Protein AF-A0ABD3L5K8-F1 (afdb_monomer)

Structure (mmCIF, N/CA/C/O backbone):
data_AF-A0ABD3L5K8-F1
#
_entry.id   AF-A0ABD3L5K8-F1
#
loop_
_atom_site.group_PDB
_atom_site.id
_atom_site.type_symbol
_atom_site.label_atom_id
_atom_site.label_alt_id
_atom_site.label_comp_id
_atom_site.label_asym_id
_atom_site.label_entity_id
_atom_site.label_seq_id
_atom_site.pdbx_PDB_ins_code
_atom_site.Cartn_x
_atom_site.Cartn_y
_atom_site.Cartn_z
_atom_site.occupancy
_atom_site.B_iso_or_equiv
_atom_site.auth_seq_id
_atom_site.auth_comp_id
_atom_site.auth_asym_id
_atom_site.auth_atom_id
_atom_site.pdbx_PDB_model_num
ATOM 1 N N . MET A 1 1 ? 76.316 -3.177 -110.713 1.00 41.12 1 MET A N 1
ATOM 2 C CA . MET A 1 1 ? 76.997 -3.324 -109.403 1.00 41.12 1 MET A CA 1
ATOM 3 C C . MET A 1 1 ? 77.244 -1.906 -108.912 1.00 41.12 1 MET A C 1
ATOM 5 O O . MET A 1 1 ? 77.900 -1.183 -109.633 1.00 41.12 1 MET A O 1
ATOM 9 N N . VAL A 1 2 ? 76.625 -1.370 -107.861 1.00 38.44 2 VAL A N 1
ATOM 10 C CA . VAL A 1 2 ? 76.593 -1.811 -106.458 1.00 38.44 2 VAL A CA 1
ATOM 11 C C . VAL A 1 2 ? 75.248 -1.420 -105.806 1.00 38.44 2 VAL A C 1
ATOM 13 O O . VAL A 1 2 ? 74.501 -0.596 -106.317 1.00 38.44 2 VAL A O 1
ATOM 16 N N . ARG A 1 3 ? 74.947 -2.131 -104.721 1.00 31.73 3 ARG A N 1
ATOM 17 C CA . ARG A 1 3 ? 73.725 -2.267 -103.916 1.00 31.73 3 ARG A CA 1
ATOM 18 C C . ARG A 1 3 ? 73.348 -1.058 -103.033 1.00 31.73 3 ARG A C 1
ATOM 20 O O . ARG A 1 3 ? 74.224 -0.397 -102.497 1.00 31.73 3 ARG A O 1
ATOM 27 N N . ALA A 1 4 ? 72.045 -1.051 -102.719 1.00 35.50 4 ALA A N 1
ATOM 28 C CA . ALA A 1 4 ? 71.395 -0.832 -101.413 1.00 35.50 4 ALA A CA 1
ATOM 29 C C . ALA A 1 4 ? 71.137 0.592 -100.891 1.00 35.50 4 ALA A C 1
ATOM 31 O O . ALA A 1 4 ? 72.016 1.440 -100.826 1.00 35.50 4 ALA A O 1
ATOM 32 N N . GLY A 1 5 ? 69.904 0.767 -100.400 1.00 35.09 5 GLY A N 1
ATOM 33 C CA . GLY A 1 5 ? 69.475 1.888 -99.570 1.00 35.09 5 GLY A CA 1
ATOM 34 C C . GLY A 1 5 ? 67.961 1.899 -99.346 1.00 35.09 5 GLY A C 1
ATOM 35 O O . GLY A 1 5 ? 67.280 2.793 -99.831 1.00 35.09 5 GLY A O 1
ATOM 36 N N . SER A 1 6 ? 67.425 0.884 -98.661 1.00 40.62 6 SER A N 1
ATOM 37 C CA . SER A 1 6 ? 66.049 0.885 -98.142 1.00 40.62 6 SER A CA 1
ATOM 38 C C . SER A 1 6 ? 65.878 1.946 -97.054 1.00 40.62 6 SER A C 1
ATOM 40 O O . SER A 1 6 ? 66.702 1.986 -96.145 1.00 40.62 6 SER A O 1
ATOM 42 N N . ALA A 1 7 ? 64.773 2.699 -97.078 1.00 38.88 7 ALA A N 1
ATOM 43 C CA . ALA A 1 7 ? 64.118 3.235 -95.878 1.00 38.88 7 ALA A CA 1
ATOM 44 C C . ALA A 1 7 ? 62.720 3.799 -96.219 1.00 38.88 7 ALA A C 1
ATOM 46 O O . ALA A 1 7 ? 62.589 4.924 -96.690 1.00 38.88 7 ALA A O 1
ATOM 47 N N . HIS A 1 8 ? 61.668 3.023 -95.946 1.00 42.12 8 HIS A N 1
ATOM 48 C CA . HIS A 1 8 ? 60.402 3.575 -95.442 1.00 42.12 8 HIS A CA 1
ATOM 49 C C . HIS A 1 8 ? 60.559 3.731 -93.920 1.00 42.12 8 HIS A C 1
ATOM 51 O O . HIS A 1 8 ? 61.237 2.898 -93.312 1.00 42.12 8 HIS A O 1
ATOM 57 N N . PRO A 1 9 ? 59.994 4.775 -93.292 1.00 44.62 9 PRO A N 1
ATOM 58 C CA . PRO A 1 9 ? 58.616 4.693 -92.779 1.00 44.62 9 PRO A CA 1
ATOM 59 C C . PRO A 1 9 ? 57.925 6.082 -92.887 1.00 44.62 9 PRO A C 1
ATOM 61 O O . PRO A 1 9 ? 58.504 7.017 -93.415 1.00 44.62 9 PRO A O 1
ATOM 64 N N . SER A 1 10 ? 56.693 6.377 -92.496 1.00 38.19 10 SER A N 1
ATOM 65 C CA . SER A 1 10 ? 55.779 5.796 -91.529 1.00 38.19 10 SER A CA 1
ATOM 66 C C . SER A 1 10 ? 54.393 6.344 -91.884 1.00 38.19 10 SER A C 1
ATOM 68 O O . SER A 1 10 ? 54.182 7.558 -91.868 1.00 38.19 10 SER A O 1
ATOM 70 N N . ARG A 1 11 ? 53.446 5.475 -92.244 1.00 36.03 11 ARG A N 1
ATOM 71 C CA . ARG A 1 11 ? 52.028 5.840 -92.276 1.00 36.03 11 ARG A CA 1
ATOM 72 C C . ARG A 1 11 ? 51.557 5.731 -90.834 1.00 36.03 11 ARG A C 1
ATOM 74 O O . ARG A 1 11 ? 51.323 4.628 -90.358 1.00 36.03 11 ARG A O 1
ATOM 81 N N . ALA A 1 12 ? 51.501 6.865 -90.140 1.00 37.31 12 ALA A N 1
ATOM 82 C CA . ALA A 1 12 ? 50.944 6.935 -88.800 1.00 37.31 12 ALA A CA 1
ATOM 83 C C . ALA A 1 12 ? 49.493 6.439 -88.847 1.00 37.31 12 ALA A C 1
ATOM 85 O O . ALA A 1 12 ? 48.615 7.056 -89.454 1.00 37.31 12 ALA A O 1
ATOM 86 N N . GLU A 1 13 ? 49.276 5.272 -88.256 1.00 36.91 13 GLU A N 1
ATOM 87 C CA . GLU A 1 13 ? 47.966 4.732 -87.952 1.00 36.91 13 GLU A CA 1
ATOM 88 C C . GLU A 1 13 ? 47.269 5.700 -86.992 1.00 36.91 13 GLU A C 1
ATOM 90 O O . GLU A 1 13 ? 47.761 5.988 -85.900 1.00 36.91 13 GLU A O 1
ATOM 95 N N . ALA A 1 14 ? 46.121 6.231 -87.407 1.00 38.09 14 ALA A N 1
ATOM 96 C CA . ALA A 1 14 ? 45.221 6.948 -86.520 1.00 38.09 14 ALA A CA 1
ATOM 97 C C . ALA A 1 14 ? 44.603 5.939 -85.540 1.00 38.09 14 ALA A C 1
ATOM 99 O O . ALA A 1 14 ? 43.522 5.399 -85.772 1.00 38.09 14 ALA A O 1
ATOM 100 N N . SER A 1 15 ? 45.314 5.670 -84.447 1.00 39.03 15 SER A N 1
ATOM 101 C CA . SER A 1 15 ? 44.786 4.949 -83.296 1.00 39.03 15 SER A CA 1
ATOM 102 C C . SER A 1 15 ? 43.819 5.872 -82.554 1.00 39.03 15 SER A C 1
ATOM 104 O O . SER A 1 15 ? 44.210 6.686 -81.718 1.00 39.03 15 SER A O 1
ATOM 106 N N . THR A 1 16 ? 42.533 5.796 -82.896 1.00 39.84 16 THR A N 1
ATOM 107 C CA . THR A 1 16 ? 41.462 6.340 -82.054 1.00 39.84 16 THR A CA 1
ATOM 108 C C . THR A 1 16 ? 41.272 5.388 -80.876 1.00 39.84 16 THR A C 1
ATOM 110 O O . THR A 1 16 ? 40.403 4.520 -80.871 1.00 39.84 16 THR A O 1
ATOM 113 N N . ALA A 1 17 ? 42.127 5.536 -79.863 1.00 40.06 17 ALA A N 1
ATOM 114 C CA . ALA A 1 17 ? 41.912 4.930 -78.560 1.00 40.06 17 ALA A CA 1
ATOM 115 C C . ALA A 1 17 ? 40.637 5.535 -77.950 1.00 40.06 17 ALA A C 1
ATOM 117 O O . ALA A 1 17 ? 40.623 6.661 -77.454 1.00 40.06 17 ALA A O 1
ATOM 118 N N . ARG A 1 18 ? 39.537 4.786 -78.034 1.00 42.06 18 ARG A N 1
ATOM 119 C CA . ARG A 1 18 ? 38.288 5.054 -77.324 1.00 42.06 18 ARG A CA 1
ATOM 120 C C . ARG A 1 18 ? 38.573 4.948 -75.824 1.00 42.06 18 ARG A C 1
ATOM 122 O O . ARG A 1 18 ? 38.611 3.847 -75.285 1.00 42.06 18 ARG A O 1
ATOM 129 N N . ALA A 1 19 ? 38.823 6.082 -75.172 1.00 46.94 19 ALA A N 1
ATOM 130 C CA . ALA A 1 19 ? 38.935 6.153 -73.721 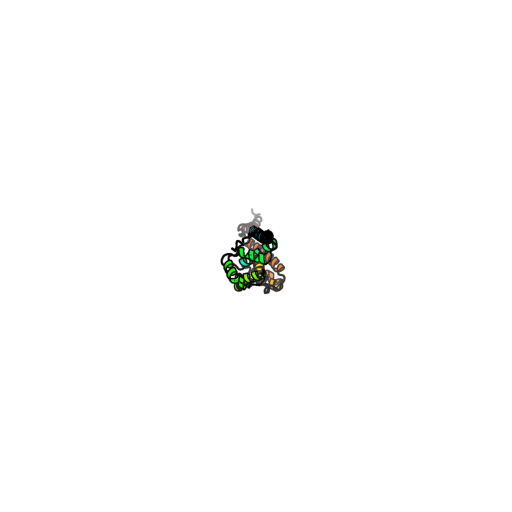1.00 46.94 19 ALA A CA 1
ATOM 131 C C . ALA A 1 19 ? 37.621 5.661 -73.086 1.00 46.94 19 ALA A C 1
ATOM 133 O O . ALA A 1 19 ? 36.526 6.081 -73.460 1.00 46.94 19 ALA A O 1
ATOM 134 N N . GLU A 1 20 ? 37.751 4.698 -72.183 1.00 51.81 20 GLU A N 1
ATOM 135 C CA . GLU A 1 20 ? 36.666 3.976 -71.525 1.00 51.81 20 GLU A CA 1
ATOM 136 C C . GLU A 1 20 ? 35.753 4.912 -70.699 1.00 51.81 20 GLU A C 1
ATOM 138 O O . GLU A 1 20 ? 36.249 5.858 -70.082 1.00 51.81 20 GLU A O 1
ATOM 143 N N . PRO A 1 21 ? 34.441 4.624 -70.572 1.00 53.50 21 PRO A N 1
ATOM 144 C CA . PRO A 1 21 ? 33.478 5.416 -69.792 1.00 53.50 21 PRO A CA 1
ATOM 145 C C . PRO A 1 21 ? 33.623 5.203 -68.268 1.00 53.50 21 PRO A C 1
ATOM 147 O O . PRO A 1 21 ? 32.642 5.095 -67.536 1.00 53.50 21 PRO A O 1
ATOM 150 N N . ARG A 1 22 ? 34.859 5.108 -67.761 1.00 63.41 22 ARG A N 1
ATOM 151 C CA . ARG A 1 22 ? 35.160 4.798 -66.352 1.00 63.41 22 ARG A CA 1
ATOM 152 C C . ARG A 1 22 ? 34.763 5.916 -65.390 1.00 63.41 22 ARG A C 1
ATOM 154 O O . ARG A 1 22 ? 34.391 5.628 -64.257 1.00 63.41 22 ARG A O 1
ATOM 161 N N . MET A 1 23 ? 34.822 7.173 -65.825 1.00 58.12 23 MET A N 1
ATOM 162 C CA . MET A 1 23 ? 34.532 8.316 -64.955 1.00 58.12 23 MET A CA 1
ATOM 163 C C . MET A 1 23 ? 33.039 8.418 -64.612 1.00 58.12 23 MET A C 1
ATOM 165 O O . MET A 1 23 ? 32.704 8.650 -63.456 1.00 58.12 23 MET A O 1
ATOM 169 N N . GLU A 1 24 ? 32.154 8.133 -65.573 1.00 70.56 24 GLU A N 1
ATOM 170 C CA . GLU A 1 24 ? 30.696 8.119 -65.379 1.00 70.56 24 GLU A CA 1
ATOM 171 C C . GLU A 1 24 ? 30.282 7.084 -64.322 1.00 70.56 24 GLU A C 1
ATOM 173 O O . GLU A 1 24 ? 29.499 7.364 -63.418 1.00 70.56 24 GLU A O 1
ATOM 178 N N . VAL A 1 25 ? 30.878 5.890 -64.390 1.00 74.75 25 VAL A N 1
ATOM 179 C CA . VAL A 1 25 ? 30.602 4.793 -63.453 1.00 74.75 25 VAL A CA 1
ATOM 180 C C . VAL A 1 25 ? 31.075 5.145 -62.040 1.00 74.75 25 VAL A C 1
ATOM 182 O O . VAL A 1 25 ? 30.386 4.838 -61.068 1.00 74.75 25 VAL A O 1
ATOM 185 N N . ILE A 1 26 ? 32.221 5.823 -61.915 1.00 73.06 26 ILE A N 1
ATOM 186 C CA . ILE A 1 26 ? 32.749 6.275 -60.621 1.00 73.06 26 ILE A CA 1
ATOM 187 C C . ILE A 1 26 ? 31.864 7.381 -60.030 1.00 73.06 26 ILE A C 1
ATOM 189 O O . ILE A 1 26 ? 31.514 7.309 -58.854 1.00 73.06 26 ILE A O 1
ATOM 193 N N . LEU A 1 27 ? 31.447 8.368 -60.830 1.00 73.81 27 LEU A N 1
ATOM 194 C CA . LEU A 1 27 ? 30.551 9.437 -60.376 1.00 73.81 27 LEU A CA 1
ATOM 195 C C . LEU A 1 27 ? 29.175 8.893 -59.973 1.00 73.81 27 LEU A C 1
ATOM 197 O O . LEU A 1 27 ? 28.640 9.290 -58.938 1.00 73.81 27 LEU A O 1
ATOM 201 N N . GLN A 1 28 ? 28.642 7.922 -60.717 1.00 78.81 28 GLN A N 1
ATOM 202 C CA . GLN A 1 28 ? 27.389 7.254 -60.372 1.00 78.81 28 GLN A CA 1
ATOM 203 C C . GLN A 1 28 ? 27.509 6.446 -59.073 1.00 78.81 28 GLN A C 1
ATOM 205 O O . GLN A 1 28 ? 26.597 6.466 -58.247 1.00 78.81 28 GLN A O 1
ATOM 210 N N . ALA A 1 29 ? 28.635 5.759 -58.857 1.00 73.38 29 ALA A N 1
ATOM 211 C CA . ALA A 1 29 ? 28.889 5.037 -57.613 1.00 73.38 29 ALA A CA 1
ATOM 212 C C . ALA A 1 29 ? 28.980 5.992 -56.411 1.00 73.38 29 ALA A C 1
ATOM 214 O O . ALA A 1 29 ? 28.375 5.721 -55.374 1.00 73.38 29 ALA A O 1
ATOM 215 N N . LEU A 1 30 ? 29.660 7.134 -56.560 1.00 73.25 30 LEU A N 1
ATOM 216 C CA . LEU A 1 30 ? 29.744 8.163 -55.519 1.00 73.25 30 LEU A CA 1
ATOM 217 C C . LEU A 1 30 ? 28.377 8.791 -55.218 1.00 73.25 30 LEU A C 1
ATOM 219 O O . LEU A 1 30 ? 28.029 8.948 -54.049 1.00 73.25 30 LEU A O 1
ATOM 223 N N . ALA A 1 31 ? 27.571 9.078 -56.243 1.00 79.81 31 ALA A N 1
ATOM 224 C CA . ALA A 1 31 ? 26.209 9.582 -56.071 1.00 79.81 31 ALA A CA 1
ATOM 225 C C . ALA A 1 31 ? 25.307 8.564 -55.353 1.00 79.81 31 ALA A C 1
ATOM 227 O O . ALA A 1 31 ? 24.544 8.922 -54.458 1.00 79.81 31 ALA A O 1
ATOM 228 N N . ASN A 1 32 ? 25.430 7.276 -55.685 1.00 82.81 32 ASN A N 1
ATOM 229 C CA . ASN A 1 32 ? 24.676 6.210 -55.027 1.00 82.81 32 ASN A CA 1
ATOM 230 C C . ASN A 1 32 ? 25.080 6.038 -53.553 1.00 82.81 32 ASN A C 1
ATOM 232 O O . ASN A 1 32 ? 24.209 5.816 -52.714 1.00 82.81 32 ASN A O 1
ATOM 236 N N . ILE A 1 33 ? 26.371 6.178 -53.228 1.00 79.19 33 ILE A N 1
ATOM 237 C CA . ILE A 1 33 ? 26.865 6.166 -51.842 1.00 79.19 33 ILE A CA 1
ATOM 238 C C . ILE A 1 33 ? 26.368 7.401 -51.082 1.00 79.19 33 ILE A C 1
ATOM 240 O O . ILE A 1 33 ? 25.894 7.254 -49.959 1.00 79.19 33 ILE A O 1
ATOM 244 N N . GLY A 1 34 ? 26.395 8.587 -51.700 1.00 74.44 34 GLY A N 1
ATOM 245 C CA . GLY A 1 34 ? 25.830 9.811 -51.123 1.00 74.44 34 GLY A CA 1
ATOM 246 C C . GLY A 1 34 ? 24.344 9.655 -50.791 1.00 74.44 34 GLY A C 1
ATOM 247 O O . GLY A 1 34 ? 23.939 9.875 -49.654 1.00 74.44 34 GLY A O 1
ATOM 248 N N . ASN A 1 35 ? 23.557 9.136 -51.737 1.00 78.31 35 ASN A N 1
ATOM 249 C CA . ASN A 1 35 ? 22.132 8.856 -51.542 1.00 78.31 35 ASN A CA 1
ATOM 250 C C . ASN A 1 35 ? 21.877 7.777 -50.471 1.00 78.31 35 ASN A C 1
ATOM 252 O O . ASN A 1 35 ? 20.885 7.844 -49.746 1.00 78.31 35 ASN A O 1
ATOM 256 N N . LEU A 1 36 ? 22.746 6.765 -50.359 1.00 77.94 36 LEU A N 1
ATOM 257 C CA . LEU A 1 36 ? 22.647 5.729 -49.326 1.00 77.94 36 LEU A CA 1
ATOM 258 C C . LEU A 1 36 ? 22.954 6.295 -47.932 1.00 77.94 36 LEU A C 1
ATOM 260 O O . LEU A 1 36 ? 22.228 5.996 -46.984 1.00 77.94 36 LEU A O 1
ATOM 264 N N . MET A 1 37 ? 23.983 7.139 -47.822 1.00 69.75 37 MET A N 1
ATOM 265 C CA . MET A 1 37 ? 24.327 7.843 -46.585 1.00 69.75 37 MET A CA 1
ATOM 266 C C . MET A 1 37 ? 23.209 8.799 -46.155 1.00 69.75 37 MET A C 1
ATOM 268 O O . MET A 1 37 ? 22.856 8.837 -44.980 1.00 69.75 37 MET A O 1
ATOM 272 N N . GLU A 1 38 ? 22.590 9.508 -47.098 1.00 69.38 38 GLU A N 1
ATOM 273 C CA . GLU A 1 38 ? 21.485 10.432 -46.825 1.00 69.38 38 GLU A CA 1
ATOM 274 C C . GLU A 1 38 ? 20.212 9.691 -46.373 1.00 69.38 38 GLU A C 1
ATOM 276 O O . GLU A 1 38 ? 19.559 10.090 -45.407 1.00 69.38 38 GLU A O 1
ATOM 281 N N . ARG A 1 39 ? 19.917 8.532 -46.978 1.00 70.81 39 ARG A N 1
ATOM 282 C CA . ARG A 1 39 ? 18.821 7.644 -46.548 1.00 70.81 39 ARG A CA 1
ATOM 283 C C . ARG A 1 39 ? 19.063 7.013 -45.175 1.00 70.81 39 ARG A C 1
ATOM 285 O O . ARG A 1 39 ? 18.098 6.816 -44.440 1.00 70.81 39 ARG A O 1
ATOM 292 N N . GLN A 1 40 ? 20.311 6.705 -44.811 1.00 62.66 40 GLN A N 1
ATOM 293 C CA . GLN A 1 40 ? 20.654 6.242 -43.458 1.00 62.66 40 GLN A CA 1
ATOM 294 C C . GLN A 1 40 ? 20.550 7.376 -42.427 1.00 62.66 40 GLN A C 1
ATOM 296 O O . GLN A 1 40 ? 19.986 7.168 -41.353 1.00 62.66 40 GLN A O 1
ATOM 301 N N . ALA A 1 41 ? 20.991 8.589 -42.775 1.00 61.12 41 ALA A N 1
ATOM 302 C CA . ALA A 1 41 ? 20.867 9.772 -41.922 1.00 61.12 41 ALA A CA 1
ATOM 303 C C . ALA A 1 41 ? 19.403 10.191 -41.674 1.00 61.12 41 ALA A C 1
ATOM 305 O O . ALA A 1 41 ? 19.092 10.754 -40.628 1.00 61.12 41 ALA A O 1
ATOM 306 N N . GLN A 1 42 ? 18.486 9.887 -42.599 1.00 59.78 42 GLN A N 1
ATOM 307 C CA . GLN A 1 42 ? 17.050 10.161 -42.455 1.00 59.78 42 GLN A CA 1
ATOM 308 C C . GLN A 1 42 ? 16.274 9.092 -41.664 1.00 59.78 42 GLN A C 1
ATOM 310 O O . GLN A 1 42 ? 15.162 9.375 -41.221 1.00 59.78 42 GLN A O 1
ATOM 315 N N . GLN A 1 43 ? 16.829 7.893 -41.438 1.00 58.47 43 GLN A N 1
ATOM 316 C CA . GLN A 1 43 ? 16.155 6.815 -40.689 1.00 58.47 43 GLN A CA 1
ATOM 317 C C . GLN A 1 43 ? 16.403 6.850 -39.169 1.00 58.47 43 GLN A C 1
ATOM 319 O O . GLN A 1 43 ? 15.598 6.313 -38.413 1.00 58.47 43 GLN A O 1
ATOM 324 N N . GLN A 1 44 ? 17.465 7.509 -38.693 1.00 53.75 44 GLN A N 1
ATOM 325 C CA . GLN A 1 44 ? 17.803 7.588 -37.260 1.00 53.75 44 GLN A CA 1
ATOM 326 C C . GLN A 1 44 ? 17.253 8.785 -36.434 1.00 53.75 44 GLN A C 1
ATOM 328 O O . GLN A 1 44 ? 17.234 8.667 -35.210 1.00 53.75 44 GLN A O 1
ATOM 333 N N . PRO A 1 45 ? 16.714 9.899 -36.980 1.00 54.84 45 PRO A N 1
ATOM 334 C CA . PRO A 1 45 ? 16.349 11.054 -36.152 1.00 54.84 45 PRO A CA 1
ATOM 335 C C . PRO A 1 45 ? 14.990 10.927 -35.437 1.00 54.84 45 PRO A C 1
ATOM 337 O O . PRO A 1 45 ? 14.723 11.695 -34.517 1.00 54.84 45 PRO A O 1
ATOM 340 N N . GLY A 1 46 ? 14.113 9.994 -35.830 1.00 57.03 46 GLY A N 1
ATOM 341 C CA . GLY A 1 46 ? 12.767 9.860 -35.248 1.00 57.03 46 GLY A CA 1
ATOM 342 C C . GLY A 1 46 ? 12.751 9.220 -33.855 1.00 57.03 46 GLY A C 1
ATOM 343 O O . GLY A 1 46 ? 12.153 9.763 -32.927 1.00 57.03 46 GLY A O 1
ATOM 344 N N . ALA A 1 47 ? 13.449 8.094 -33.691 1.00 58.84 47 ALA A N 1
ATOM 345 C CA . ALA A 1 47 ? 13.489 7.342 -32.434 1.00 58.84 47 ALA A CA 1
ATOM 346 C C . ALA A 1 47 ? 14.303 8.064 -31.340 1.00 58.84 47 ALA A C 1
ATOM 348 O O . ALA A 1 47 ? 13.907 8.099 -30.172 1.00 58.84 47 ALA A O 1
ATOM 349 N N . GLU A 1 48 ? 15.408 8.715 -31.715 1.00 58.66 48 GLU A N 1
ATOM 350 C CA . GLU A 1 48 ? 16.227 9.493 -30.777 1.00 58.66 48 GLU A CA 1
ATOM 351 C C . GLU A 1 48 ? 15.506 10.761 -30.296 1.00 58.66 48 GLU A C 1
ATOM 353 O O . GLU A 1 48 ? 15.509 11.058 -29.103 1.00 58.66 48 GLU A O 1
ATOM 358 N N . ARG A 1 49 ? 14.800 11.477 -31.183 1.00 60.81 49 ARG A N 1
ATOM 359 C CA . ARG A 1 49 ? 13.983 12.639 -30.784 1.00 60.81 49 ARG A CA 1
ATOM 360 C C . ARG A 1 49 ? 12.797 12.245 -29.903 1.00 60.81 49 ARG A C 1
ATOM 362 O O . ARG A 1 49 ? 12.483 12.971 -28.963 1.00 60.81 49 ARG A O 1
ATOM 369 N N . HIS A 1 50 ? 12.167 11.099 -30.175 1.00 73.12 50 HIS A N 1
ATOM 370 C CA . HIS A 1 50 ? 11.079 10.570 -29.348 1.00 73.12 50 HIS A CA 1
ATOM 371 C C . HIS A 1 50 ? 11.553 10.261 -27.921 1.00 73.12 50 HIS A C 1
ATOM 373 O O . HIS A 1 50 ? 10.959 10.720 -26.949 1.00 73.12 50 HIS A O 1
ATOM 379 N N . THR A 1 51 ? 12.679 9.554 -27.791 1.00 72.69 51 THR A N 1
ATOM 380 C CA . THR A 1 51 ? 13.255 9.203 -26.482 1.00 72.69 51 THR A CA 1
ATOM 381 C C . THR A 1 51 ? 13.743 10.426 -25.701 1.00 72.69 51 THR A C 1
ATOM 383 O O . THR A 1 51 ? 13.514 10.501 -24.495 1.00 72.69 51 THR A O 1
ATOM 386 N N . GLN A 1 52 ? 14.339 11.424 -26.364 1.00 78.31 52 GLN A N 1
ATOM 387 C CA . GLN A 1 52 ? 14.709 12.696 -25.728 1.00 78.31 52 GLN A CA 1
ATOM 388 C C . GLN A 1 52 ? 13.482 13.461 -25.213 1.00 78.31 52 GLN A C 1
ATOM 390 O O . GLN A 1 52 ? 13.456 13.860 -24.048 1.00 78.31 52 GLN A O 1
ATOM 395 N N . GLY A 1 53 ? 12.435 13.598 -26.036 1.00 87.00 53 GLY A N 1
ATOM 396 C CA . GLY A 1 53 ? 11.186 14.248 -25.632 1.00 87.00 53 GLY A CA 1
ATOM 397 C C . GLY A 1 53 ? 10.503 13.541 -24.458 1.00 87.00 53 GLY A C 1
ATOM 398 O O . GLY A 1 53 ? 10.030 14.200 -23.530 1.00 87.00 53 GLY A O 1
ATOM 399 N N . LEU A 1 54 ? 10.519 12.206 -24.449 1.00 89.25 54 LEU A N 1
ATOM 400 C CA . LEU A 1 54 ? 9.970 11.404 -23.358 1.00 89.25 54 LEU A CA 1
ATOM 401 C C . LEU A 1 54 ? 10.730 11.625 -22.043 1.00 89.25 54 LEU A C 1
ATOM 403 O O . LEU A 1 54 ? 10.109 11.819 -20.998 1.00 89.25 54 LEU A O 1
ATOM 407 N N . VAL A 1 55 ? 12.068 11.649 -22.077 1.00 89.00 55 VAL A N 1
ATOM 408 C CA . VAL A 1 55 ? 12.894 11.918 -20.887 1.00 89.00 55 VAL A CA 1
ATOM 409 C C . VAL A 1 55 ? 12.636 13.325 -20.345 1.00 89.00 55 VAL A C 1
ATOM 411 O O . VAL A 1 55 ? 12.499 13.498 -19.133 1.00 89.00 55 VAL A O 1
ATOM 414 N N . GLU A 1 56 ? 12.522 14.331 -21.211 1.00 90.25 56 GLU A N 1
ATOM 415 C CA . GLU A 1 56 ? 12.202 15.697 -20.785 1.00 90.25 56 GLU A CA 1
ATOM 416 C C . GLU A 1 56 ? 10.828 15.789 -20.112 1.00 90.25 56 GLU A C 1
ATOM 418 O O . GLU A 1 56 ? 10.699 16.405 -19.050 1.00 90.25 56 GLU A O 1
ATOM 423 N N . GLN A 1 57 ? 9.799 15.175 -20.704 1.00 92.38 57 GLN A N 1
ATOM 424 C CA . GLN A 1 57 ? 8.455 15.127 -20.121 1.00 92.38 57 GLN A CA 1
ATOM 425 C C . GLN A 1 57 ? 8.456 14.387 -18.782 1.00 92.38 57 GLN A C 1
ATOM 427 O O . GLN A 1 57 ? 7.891 14.876 -17.803 1.00 92.38 57 GLN A O 1
ATOM 432 N N . PHE A 1 58 ? 9.160 13.260 -18.712 1.00 94.00 58 PHE A N 1
ATOM 433 C CA . PHE A 1 58 ? 9.330 12.490 -17.490 1.00 94.00 58 PHE A CA 1
ATOM 434 C C . PHE A 1 58 ? 9.971 13.326 -16.377 1.00 94.00 58 PHE A C 1
ATOM 436 O O . PHE A 1 58 ? 9.430 13.398 -15.278 1.00 94.00 58 PHE A O 1
ATOM 443 N N . LEU A 1 59 ? 11.072 14.030 -16.651 1.00 92.06 59 LEU A N 1
ATOM 444 C CA . LEU A 1 59 ? 11.750 14.858 -15.649 1.00 92.06 59 LEU A CA 1
ATOM 445 C C . LEU A 1 59 ? 10.923 16.076 -15.211 1.00 92.06 59 LEU A C 1
ATOM 447 O O . LEU A 1 59 ? 10.982 16.454 -14.038 1.00 92.06 59 LEU A O 1
ATOM 451 N N . LYS A 1 60 ? 10.107 16.661 -16.100 1.00 93.88 60 LYS A N 1
ATOM 452 C CA . LYS A 1 60 ? 9.174 17.752 -15.748 1.00 93.88 60 LYS A CA 1
ATOM 453 C C . LYS A 1 60 ? 8.157 17.333 -14.683 1.00 93.88 60 LYS A C 1
ATOM 455 O O . LYS A 1 60 ? 7.760 18.167 -13.871 1.00 93.88 60 LYS A O 1
ATOM 460 N N . LEU A 1 61 ? 7.790 16.051 -14.637 1.00 93.31 61 LEU A N 1
ATOM 461 C CA . LEU A 1 61 ? 6.878 15.488 -13.635 1.00 93.31 61 LEU A CA 1
ATOM 462 C C . LEU A 1 61 ? 7.546 15.221 -12.276 1.00 93.31 61 LEU A C 1
ATOM 464 O O . LEU A 1 61 ? 6.867 14.777 -11.352 1.00 93.31 61 LEU A O 1
ATOM 468 N N . LYS A 1 62 ? 8.847 15.522 -12.138 1.00 92.19 62 LYS A N 1
ATOM 469 C CA . LYS A 1 62 ? 9.638 15.381 -10.901 1.00 92.19 62 LYS A CA 1
ATOM 470 C C . LYS A 1 62 ? 9.471 13.997 -10.249 1.00 92.19 62 LYS A C 1
ATOM 472 O O . LYS A 1 62 ? 9.032 13.905 -9.102 1.00 92.19 62 LYS 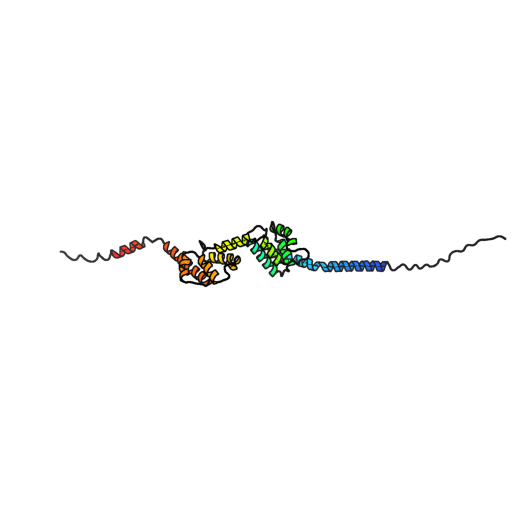A O 1
ATOM 477 N N . PRO A 1 63 ? 9.801 12.918 -10.977 1.00 93.56 63 PRO A N 1
ATOM 478 C CA . PRO A 1 63 ? 9.728 11.558 -10.460 1.00 93.56 63 PRO A CA 1
ATOM 479 C C . PRO A 1 63 ? 10.591 11.407 -9.205 1.00 93.56 63 PRO A C 1
ATOM 481 O O . PRO A 1 63 ? 11.660 12.012 -9.082 1.00 93.56 63 PRO A O 1
ATOM 484 N N . LEU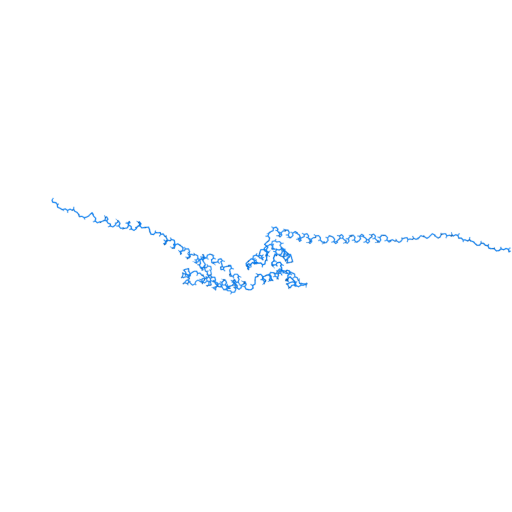 A 1 64 ? 10.116 10.582 -8.274 1.00 93.81 64 LEU A N 1
ATOM 485 C CA . LEU A 1 64 ? 10.842 10.287 -7.047 1.00 93.81 64 LEU A CA 1
ATOM 486 C C . LEU A 1 64 ? 12.100 9.474 -7.358 1.00 93.81 64 LEU A C 1
ATOM 488 O O . LEU A 1 64 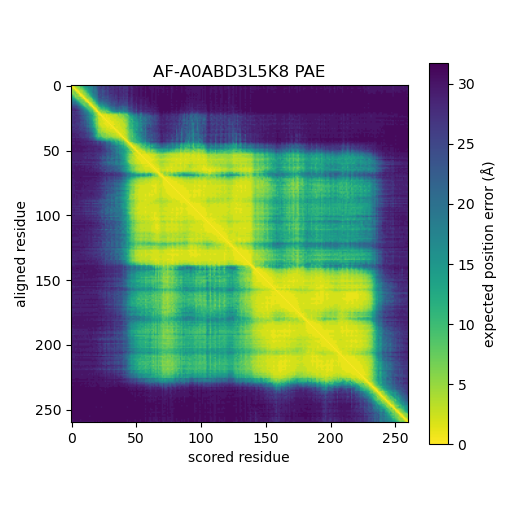? 12.096 8.578 -8.203 1.00 93.81 64 LEU A O 1
ATOM 492 N N . LYS A 1 65 ? 13.168 9.769 -6.623 1.00 93.31 65 LYS A N 1
ATOM 493 C CA . LYS A 1 65 ? 14.415 9.005 -6.651 1.00 93.31 65 LYS A CA 1
ATOM 494 C C . LYS A 1 65 ? 14.388 7.922 -5.584 1.00 93.31 65 LYS A C 1
ATOM 496 O O . LYS A 1 65 ? 13.813 8.128 -4.518 1.00 93.31 65 LYS A O 1
ATOM 501 N N . PHE A 1 66 ? 15.057 6.804 -5.846 1.00 93.25 66 PHE A N 1
ATOM 502 C CA . PHE A 1 66 ? 15.182 5.711 -4.886 1.00 93.25 66 PHE A CA 1
ATOM 503 C C . PHE A 1 66 ? 16.642 5.322 -4.684 1.00 93.25 66 PHE A C 1
ATOM 505 O O . PHE A 1 66 ? 17.316 4.863 -5.605 1.00 93.25 66 PHE A O 1
ATOM 512 N N . ASN A 1 67 ? 17.136 5.502 -3.461 1.00 88.06 67 ASN A N 1
ATOM 513 C CA . ASN A 1 67 ? 18.529 5.244 -3.087 1.00 88.06 67 ASN A CA 1
ATOM 514 C C . ASN A 1 67 ? 18.798 3.766 -2.717 1.00 88.06 67 ASN A C 1
ATOM 516 O O . ASN A 1 67 ? 19.955 3.376 -2.558 1.00 88.06 67 ASN A O 1
ATOM 520 N N . GLY A 1 68 ? 17.758 2.936 -2.560 1.00 80.94 68 GLY A N 1
ATOM 521 C CA . GLY A 1 68 ? 17.872 1.546 -2.100 1.00 80.94 68 GLY A CA 1
ATOM 522 C C . GLY A 1 68 ? 18.045 1.364 -0.592 1.00 80.94 68 GLY A C 1
ATOM 523 O O . GLY A 1 68 ? 18.328 0.246 -0.161 1.00 80.94 68 GLY A O 1
ATOM 524 N N . ILE A 1 69 ? 17.903 2.435 0.189 1.00 69.81 69 ILE A N 1
ATOM 525 C CA . ILE A 1 69 ? 17.992 2.484 1.649 1.00 69.81 69 ILE A CA 1
ATOM 526 C C . ILE A 1 69 ? 16.688 3.113 2.140 1.00 69.81 69 ILE A C 1
ATOM 528 O O . ILE A 1 69 ? 16.518 4.322 2.033 1.00 69.81 69 ILE A O 1
ATOM 532 N N . GLY A 1 70 ? 15.769 2.304 2.656 1.00 63.81 70 GLY A N 1
ATOM 533 C CA . GLY A 1 70 ? 14.455 2.806 3.034 1.00 63.81 70 GLY A CA 1
ATOM 534 C C . GLY A 1 70 ? 13.553 1.733 3.611 1.00 63.81 70 GLY A C 1
ATOM 535 O O . GLY A 1 70 ? 13.878 0.539 3.590 1.00 63.81 70 GLY A O 1
ATOM 536 N N . SER A 1 71 ? 12.419 2.175 4.144 1.00 70.56 71 SER A N 1
ATOM 537 C CA . SER A 1 71 ? 11.354 1.276 4.564 1.00 70.56 71 SER A CA 1
ATOM 538 C C . SER A 1 71 ? 10.730 0.544 3.360 1.00 70.56 71 SER A C 1
ATOM 540 O O . SER A 1 71 ? 10.793 1.015 2.220 1.00 70.56 71 SER A O 1
ATOM 542 N N . PRO A 1 72 ? 10.100 -0.615 3.593 1.00 75.00 72 PRO A N 1
ATOM 543 C CA . PRO A 1 72 ? 9.337 -1.324 2.567 1.00 75.00 72 PRO A CA 1
ATOM 544 C C . PRO A 1 72 ? 8.251 -0.432 1.917 1.00 75.00 72 PRO A C 1
ATOM 546 O O . PRO A 1 72 ? 7.963 -0.554 0.727 1.00 75.00 72 PRO A O 1
ATOM 549 N N . GLU A 1 73 ? 7.702 0.516 2.680 1.00 77.56 73 GLU A N 1
ATOM 550 C CA . GLU A 1 73 ? 6.766 1.545 2.225 1.00 77.56 73 GLU A CA 1
ATOM 551 C C . GLU A 1 73 ? 7.376 2.504 1.200 1.00 77.56 73 GLU A C 1
ATOM 553 O O . GLU A 1 73 ? 6.738 2.783 0.190 1.00 77.56 73 GLU A O 1
ATOM 558 N N . GLU A 1 74 ? 8.600 2.989 1.418 1.00 83.25 74 GLU A N 1
ATOM 559 C CA . GLU A 1 74 ? 9.279 3.888 0.473 1.00 83.25 74 GLU A CA 1
ATOM 560 C C . GLU A 1 74 ? 9.531 3.202 -0.871 1.00 83.25 74 GLU A C 1
ATOM 562 O O . GLU A 1 74 ? 9.328 3.803 -1.926 1.00 83.25 74 GLU A O 1
ATOM 567 N N . ALA A 1 75 ? 9.919 1.923 -0.845 1.00 86.38 75 ALA A N 1
ATOM 568 C CA . ALA A 1 75 ? 10.093 1.124 -2.055 1.00 86.38 75 ALA A CA 1
ATOM 569 C C . ALA A 1 75 ? 8.770 0.986 -2.830 1.00 86.38 75 ALA A C 1
ATOM 571 O O . ALA A 1 75 ? 8.745 1.156 -4.051 1.00 86.38 75 ALA A O 1
ATOM 572 N N . LYS A 1 76 ? 7.660 0.741 -2.122 1.00 85.00 76 LYS A N 1
ATOM 573 C CA . LYS A 1 76 ? 6.324 0.673 -2.725 1.00 85.00 76 LYS A CA 1
ATOM 574 C C . LYS A 1 76 ? 5.873 2.023 -3.287 1.00 85.00 76 LYS A C 1
ATOM 576 O O . LYS A 1 76 ? 5.457 2.088 -4.438 1.00 85.00 76 LYS A O 1
ATOM 581 N N . GLN A 1 77 ? 5.997 3.098 -2.508 1.00 88.75 77 GLN A N 1
ATOM 582 C CA . GLN A 1 77 ? 5.647 4.457 -2.936 1.00 88.75 77 GLN A CA 1
ATOM 583 C C . GLN A 1 77 ? 6.430 4.878 -4.179 1.00 88.75 77 GLN A C 1
ATOM 585 O O . GLN A 1 77 ? 5.891 5.561 -5.050 1.00 88.75 77 GLN A O 1
ATOM 590 N N . TRP A 1 78 ? 7.691 4.455 -4.279 1.00 93.38 78 TRP A N 1
ATOM 591 C CA . TRP A 1 78 ? 8.492 4.694 -5.466 1.00 93.38 78 TRP A CA 1
ATOM 592 C C . TRP A 1 78 ? 7.904 3.993 -6.697 1.00 93.38 78 TRP A C 1
ATOM 594 O O . TRP A 1 78 ? 7.669 4.663 -7.700 1.00 93.38 78 TRP A O 1
ATOM 604 N N . ILE A 1 79 ? 7.587 2.693 -6.617 1.00 93.69 79 ILE A N 1
ATOM 605 C CA . ILE A 1 79 ? 6.943 1.959 -7.723 1.00 93.69 79 ILE A CA 1
ATOM 606 C C . ILE A 1 79 ? 5.604 2.599 -8.112 1.00 93.69 79 ILE A C 1
ATOM 608 O O . ILE A 1 79 ? 5.418 2.930 -9.282 1.00 93.69 79 ILE A O 1
ATOM 612 N N . ASP A 1 80 ? 4.719 2.858 -7.145 1.00 92.94 80 ASP A N 1
ATOM 613 C CA . ASP A 1 80 ? 3.401 3.466 -7.387 1.00 92.94 80 ASP A CA 1
ATOM 614 C C . ASP A 1 80 ? 3.535 4.843 -8.076 1.00 92.94 80 ASP A C 1
ATOM 616 O O . ASP A 1 80 ? 2.786 5.185 -9.000 1.00 92.94 80 ASP A O 1
ATOM 620 N N . GLY A 1 81 ? 4.524 5.639 -7.655 1.00 95.25 81 GLY A N 1
ATOM 621 C CA . GLY A 1 81 ? 4.837 6.937 -8.248 1.00 95.25 81 GLY A CA 1
ATOM 622 C C . GLY A 1 81 ? 5.326 6.833 -9.694 1.00 95.25 81 GLY A C 1
ATOM 623 O O . GLY A 1 81 ? 4.875 7.602 -10.548 1.00 95.25 81 GLY A O 1
ATOM 624 N N . MET A 1 82 ? 6.204 5.868 -9.980 1.00 96.25 82 MET A N 1
ATOM 625 C CA . MET A 1 82 ? 6.702 5.601 -11.331 1.00 96.25 82 MET A CA 1
ATOM 626 C C . MET A 1 82 ? 5.572 5.130 -12.254 1.00 96.25 82 MET A C 1
ATOM 628 O O . MET A 1 82 ? 5.394 5.695 -13.332 1.00 96.25 82 MET A O 1
ATOM 632 N N . GLU A 1 83 ? 4.741 4.178 -11.816 1.00 95.88 83 GLU A N 1
ATOM 633 C CA . GLU A 1 83 ? 3.608 3.668 -12.601 1.00 95.88 83 GLU A CA 1
ATOM 634 C C . GLU A 1 83 ? 2.583 4.749 -12.936 1.00 95.88 83 GLU A C 1
ATOM 636 O O . GLU A 1 83 ? 2.049 4.787 -14.047 1.00 95.88 83 GLU A O 1
ATOM 641 N N . ARG A 1 84 ? 2.323 5.673 -12.003 1.00 96.38 84 ARG A N 1
ATOM 642 C CA . ARG A 1 84 ? 1.443 6.816 -12.265 1.00 96.38 84 ARG A CA 1
ATOM 643 C C . ARG A 1 84 ? 1.964 7.678 -13.413 1.00 96.38 84 ARG A C 1
ATOM 645 O O . ARG A 1 84 ? 1.173 8.088 -14.258 1.00 96.38 84 ARG A O 1
ATOM 652 N N . ILE A 1 85 ? 3.267 7.946 -13.440 1.00 95.69 85 ILE A N 1
ATOM 653 C CA . ILE A 1 85 ? 3.890 8.740 -14.503 1.00 95.69 85 ILE A CA 1
ATOM 654 C C . ILE A 1 85 ? 3.893 7.962 -15.822 1.00 95.69 85 ILE A C 1
ATOM 656 O O . ILE A 1 85 ? 3.535 8.518 -16.854 1.00 95.69 85 ILE A O 1
ATOM 660 N N . PHE A 1 86 ? 4.228 6.674 -15.793 1.00 96.19 86 PHE A N 1
ATOM 661 C CA . PHE A 1 86 ? 4.260 5.841 -16.995 1.00 96.19 86 PHE A CA 1
ATOM 662 C C . PHE A 1 86 ? 2.899 5.710 -17.671 1.00 96.19 86 PHE A C 1
ATOM 664 O O . PHE A 1 86 ? 2.837 5.747 -18.894 1.00 96.19 86 PHE A O 1
ATOM 671 N N . ARG A 1 87 ? 1.811 5.620 -16.895 1.00 95.38 87 ARG A N 1
ATOM 672 C CA . ARG A 1 87 ? 0.446 5.653 -17.444 1.00 95.38 87 ARG A CA 1
ATOM 673 C C . ARG A 1 87 ? 0.100 6.993 -18.087 1.00 95.38 87 ARG A C 1
ATOM 675 O O . ARG A 1 87 ? -0.629 7.015 -19.066 1.00 95.38 87 ARG A O 1
ATOM 682 N N . LEU A 1 88 ? 0.595 8.101 -17.534 1.00 94.25 88 LEU A N 1
ATOM 683 C CA . LEU A 1 88 ? 0.346 9.435 -18.084 1.00 94.25 88 LEU A CA 1
ATOM 684 C C . LEU A 1 88 ? 1.085 9.661 -19.411 1.00 94.25 88 LEU A C 1
ATOM 686 O O . LEU A 1 88 ? 0.573 10.363 -20.275 1.00 94.25 88 LEU A O 1
ATOM 690 N N . LEU A 1 89 ? 2.283 9.091 -19.546 1.00 93.44 89 LEU A N 1
ATOM 691 C CA . LEU A 1 89 ? 3.138 9.240 -20.726 1.00 93.44 89 LEU A CA 1
ATOM 692 C C . LEU A 1 89 ? 2.977 8.104 -21.752 1.00 93.44 89 LEU A C 1
ATOM 694 O O . LEU A 1 89 ? 3.675 8.118 -22.758 1.00 93.44 89 LEU A O 1
ATOM 698 N N . ASP A 1 90 ? 2.089 7.141 -21.486 1.00 92.50 90 ASP A N 1
ATOM 699 C CA . ASP A 1 90 ? 1.845 5.947 -22.310 1.00 92.50 90 ASP A CA 1
ATOM 700 C C . ASP A 1 90 ? 3.129 5.170 -22.667 1.00 92.50 90 ASP A C 1
ATOM 702 O O . ASP A 1 90 ? 3.386 4.804 -23.812 1.00 92.50 90 ASP A O 1
ATOM 706 N N . CYS A 1 91 ? 3.987 4.949 -21.664 1.00 92.69 91 CYS A N 1
ATOM 707 C CA . CYS A 1 91 ? 5.287 4.316 -21.880 1.00 92.69 91 CYS A CA 1
ATOM 708 C C . CYS A 1 91 ? 5.167 2.820 -22.218 1.00 92.69 91 CYS A C 1
ATOM 710 O O . CYS A 1 91 ? 4.476 2.059 -21.530 1.00 92.69 91 CYS A O 1
ATOM 712 N N . THR A 1 92 ? 5.991 2.362 -23.158 1.00 94.69 92 THR A N 1
ATOM 713 C CA . THR A 1 92 ? 6.299 0.940 -23.367 1.00 94.69 92 THR A CA 1
ATOM 714 C C . THR A 1 92 ? 7.164 0.379 -22.233 1.00 94.69 92 THR A C 1
ATOM 716 O O . THR A 1 92 ? 7.842 1.118 -21.518 1.00 94.69 92 THR A O 1
ATOM 719 N N . ASP A 1 93 ? 7.208 -0.942 -22.063 1.00 94.88 93 ASP A N 1
ATOM 720 C CA . ASP A 1 93 ? 7.991 -1.567 -20.985 1.00 94.88 93 ASP A CA 1
ATOM 721 C C . ASP A 1 93 ? 9.498 -1.288 -21.068 1.00 94.88 93 ASP A C 1
ATOM 723 O O . ASP A 1 93 ? 10.150 -1.076 -20.040 1.00 94.88 93 ASP A O 1
ATOM 727 N N . ALA A 1 94 ? 10.043 -1.196 -22.283 1.00 92.31 94 ALA A N 1
ATOM 728 C CA . ALA A 1 94 ? 11.428 -0.795 -22.498 1.00 92.31 94 ALA A CA 1
ATOM 729 C C . ALA A 1 94 ? 11.684 0.637 -21.999 1.00 92.31 94 ALA A C 1
ATOM 731 O O . ALA A 1 94 ? 12.648 0.878 -21.265 1.00 92.31 94 ALA A O 1
ATOM 732 N N . GLU A 1 95 ? 10.798 1.578 -22.332 1.00 93.62 95 GLU A N 1
ATOM 733 C CA . GLU A 1 95 ? 10.888 2.969 -21.877 1.00 93.62 95 GLU A CA 1
ATOM 734 C C . GLU A 1 95 ? 10.748 3.073 -20.357 1.00 93.62 95 GLU A C 1
ATOM 736 O O . GLU A 1 95 ? 11.541 3.767 -19.718 1.00 93.62 95 GLU A O 1
ATOM 741 N N . LYS A 1 96 ? 9.811 2.330 -19.752 1.00 95.69 96 LYS A N 1
ATOM 742 C CA . LYS A 1 96 ? 9.638 2.281 -18.291 1.00 95.69 96 LYS A CA 1
ATOM 743 C C . LYS A 1 96 ? 10.932 1.885 -17.587 1.00 95.69 96 LYS A C 1
ATOM 745 O O . LYS A 1 96 ? 11.362 2.571 -16.661 1.00 95.69 96 LYS A O 1
ATOM 750 N N . ILE A 1 97 ? 11.594 0.817 -18.040 1.00 94.38 97 ILE A N 1
ATOM 751 C CA . ILE A 1 97 ? 12.846 0.340 -17.433 1.00 94.38 97 ILE A CA 1
ATOM 752 C C . ILE A 1 97 ? 13.974 1.363 -17.611 1.00 94.38 97 ILE A C 1
ATOM 754 O O . ILE A 1 97 ? 14.741 1.604 -16.672 1.00 94.38 97 ILE A O 1
ATOM 758 N N . VAL A 1 98 ? 14.068 2.001 -18.782 1.00 92.88 98 VAL A N 1
ATOM 759 C CA . VAL A 1 98 ? 15.052 3.065 -19.032 1.00 92.88 98 VAL A CA 1
ATOM 760 C C . VAL A 1 98 ? 14.836 4.233 -18.069 1.00 92.88 98 VAL A C 1
ATOM 762 O O . VAL A 1 98 ? 15.772 4.621 -17.369 1.00 92.88 98 VAL A O 1
ATOM 765 N N . LEU A 1 99 ? 13.612 4.755 -17.971 1.00 94.44 99 LEU A N 1
ATOM 766 C CA . LEU A 1 99 ? 13.266 5.890 -17.110 1.00 94.44 99 LEU A CA 1
ATOM 767 C C . LEU A 1 99 ? 13.404 5.555 -15.616 1.00 94.44 99 LEU A C 1
ATOM 769 O O . LEU A 1 99 ? 13.943 6.354 -14.850 1.00 94.44 99 LEU A O 1
ATOM 773 N N . ALA A 1 100 ? 12.996 4.357 -15.197 1.00 94.62 100 ALA A N 1
ATOM 774 C CA . ALA A 1 100 ? 13.168 3.879 -13.826 1.00 94.62 100 ALA A CA 1
ATOM 775 C C . ALA A 1 100 ? 14.642 3.804 -13.431 1.00 94.62 100 ALA A C 1
ATOM 777 O O . ALA A 1 100 ? 15.025 4.306 -12.375 1.00 94.62 100 ALA A O 1
ATOM 778 N N . LYS A 1 101 ? 15.499 3.268 -14.309 1.00 93.31 101 LYS A N 1
ATOM 779 C CA . LYS A 1 101 ? 16.952 3.227 -14.101 1.00 93.31 101 LYS A CA 1
ATOM 780 C C . LYS A 1 101 ? 17.545 4.621 -13.869 1.00 93.31 101 LYS A C 1
ATOM 782 O O . LYS A 1 101 ? 18.480 4.731 -13.076 1.00 93.31 101 LYS A O 1
ATOM 787 N N . TYR A 1 102 ? 17.034 5.664 -14.530 1.00 91.25 102 TYR A N 1
ATOM 788 C CA . TYR A 1 102 ? 17.489 7.043 -14.306 1.00 91.25 102 TYR A CA 1
ATOM 789 C C . TYR A 1 102 ? 17.196 7.550 -12.890 1.00 91.25 102 TYR A C 1
ATOM 791 O O . TYR A 1 102 ? 17.944 8.391 -12.396 1.00 91.25 102 TYR A O 1
ATOM 799 N N . GLN A 1 103 ? 16.154 7.031 -12.236 1.00 95.06 103 GLN A N 1
ATOM 800 C CA . GLN A 1 103 ? 15.756 7.436 -10.884 1.00 95.06 103 GLN A CA 1
ATOM 801 C C . GLN A 1 103 ? 16.310 6.544 -9.770 1.00 95.06 103 GLN A C 1
ATOM 803 O O . GLN A 1 103 ? 16.120 6.840 -8.589 1.00 95.06 103 GLN A O 1
ATOM 808 N N . LEU A 1 104 ? 17.032 5.476 -10.122 1.00 94.38 104 LEU A N 1
ATOM 809 C CA . LEU A 1 104 ? 17.780 4.683 -9.154 1.00 94.38 104 LEU A CA 1
ATOM 810 C C . LEU A 1 104 ? 19.099 5.376 -8.800 1.00 94.38 104 LEU A C 1
ATOM 812 O O . LEU A 1 104 ? 19.950 5.642 -9.654 1.00 94.38 104 LEU A O 1
ATOM 816 N N . GLU A 1 105 ? 19.312 5.580 -7.507 1.00 93.12 105 GLU A N 1
ATOM 817 C CA . GLU A 1 105 ? 20.529 6.145 -6.931 1.00 93.12 105 GLU A CA 1
ATOM 818 C C . GLU A 1 105 ? 21.130 5.189 -5.892 1.00 93.12 105 GLU A C 1
ATOM 820 O O . GLU A 1 105 ? 20.545 4.156 -5.559 1.00 93.12 105 GLU A O 1
ATOM 825 N N . GLY A 1 106 ? 22.339 5.500 -5.414 1.00 91.94 106 GLY A N 1
ATOM 826 C CA . GLY A 1 106 ? 22.994 4.761 -4.330 1.00 91.94 106 GLY A CA 1
ATOM 827 C C . GLY A 1 106 ? 22.970 3.235 -4.498 1.00 91.94 106 GLY A C 1
ATOM 828 O O . GLY A 1 106 ? 23.326 2.698 -5.551 1.00 91.94 106 GLY A O 1
ATOM 829 N N . ASN A 1 107 ? 22.521 2.540 -3.451 1.00 87.31 107 ASN A N 1
ATOM 830 C CA . ASN A 1 107 ? 22.453 1.081 -3.379 1.00 87.31 107 ASN A CA 1
ATOM 831 C C . ASN A 1 107 ? 21.525 0.471 -4.431 1.00 87.31 107 ASN A C 1
ATOM 833 O O . ASN A 1 107 ? 21.847 -0.586 -4.975 1.00 87.31 107 ASN A O 1
ATOM 837 N N . ALA A 1 108 ? 20.408 1.124 -4.757 1.00 91.81 108 ALA A N 1
ATOM 838 C CA . ALA A 1 108 ? 19.493 0.608 -5.773 1.00 91.81 108 ALA A CA 1
ATOM 839 C C . ALA A 1 108 ? 20.129 0.634 -7.169 1.00 91.81 108 ALA A C 1
ATOM 841 O O . ALA A 1 108 ? 20.011 -0.325 -7.934 1.00 91.81 108 ALA A O 1
ATOM 842 N N . LYS A 1 109 ? 20.897 1.686 -7.482 1.00 94.00 109 LYS A N 1
ATOM 843 C CA . LYS A 1 109 ? 21.662 1.764 -8.733 1.00 94.00 109 LYS A CA 1
ATOM 844 C C . LYS A 1 109 ? 22.707 0.652 -8.838 1.00 94.00 109 LYS A C 1
ATOM 846 O O . LYS A 1 109 ? 22.876 0.072 -9.914 1.00 94.00 109 LYS A O 1
ATOM 851 N N . PHE A 1 110 ? 23.412 0.351 -7.745 1.00 92.69 110 PHE A N 1
ATOM 852 C CA . PHE A 1 110 ? 24.382 -0.748 -7.705 1.00 92.69 110 PHE A CA 1
ATOM 853 C C . PHE A 1 110 ? 23.707 -2.113 -7.861 1.00 92.69 110 PHE A C 1
ATOM 855 O O . PHE A 1 110 ? 24.165 -2.924 -8.664 1.00 92.69 110 PHE A O 1
ATOM 862 N N . TRP A 1 111 ? 22.591 -2.341 -7.164 1.00 93.00 111 TRP A N 1
ATOM 863 C CA . TRP A 1 111 ? 21.801 -3.565 -7.297 1.00 93.00 111 TRP A CA 1
ATOM 864 C C . TRP A 1 111 ? 21.354 -3.806 -8.741 1.00 93.00 111 TRP A C 1
ATOM 866 O O . TRP A 1 111 ? 21.560 -4.903 -9.265 1.00 93.00 111 TRP A O 1
ATOM 876 N N . TRP A 1 112 ? 20.796 -2.785 -9.399 1.00 94.81 112 TRP A N 1
ATOM 877 C CA . TRP A 1 112 ? 20.330 -2.915 -10.776 1.00 94.81 112 TRP A CA 1
ATOM 878 C C . TRP A 1 112 ? 21.474 -3.275 -11.727 1.00 94.81 112 TRP A C 1
ATOM 880 O O . TRP A 1 112 ? 21.345 -4.189 -12.535 1.00 94.81 112 TRP A O 1
ATOM 890 N N . ARG A 1 113 ? 22.638 -2.625 -11.585 1.00 93.94 113 ARG A N 1
ATOM 891 C CA . ARG A 1 113 ? 23.832 -2.949 -12.385 1.00 93.94 113 ARG A CA 1
ATOM 892 C C . ARG A 1 113 ? 24.288 -4.397 -12.210 1.00 93.94 113 ARG A C 1
ATOM 894 O O . ARG A 1 113 ? 24.675 -5.004 -13.199 1.00 93.94 113 ARG A O 1
ATOM 901 N N . ALA A 1 114 ? 24.242 -4.922 -10.987 1.00 93.12 114 ALA A N 1
ATOM 902 C CA . ALA A 1 114 ? 24.655 -6.291 -10.686 1.00 93.12 114 ALA A CA 1
ATOM 903 C C . ALA A 1 114 ? 23.624 -7.348 -11.118 1.00 93.12 114 ALA A C 1
ATOM 905 O O . ALA A 1 114 ? 23.995 -8.483 -11.390 1.00 93.12 114 ALA A O 1
ATOM 906 N N . SER A 1 115 ? 22.339 -6.987 -11.169 1.00 92.50 115 SER A N 1
ATOM 907 C CA . SER A 1 115 ? 21.248 -7.955 -11.347 1.00 92.50 115 SER A CA 1
ATOM 908 C C . SER A 1 115 ? 20.614 -7.921 -12.736 1.00 92.50 115 SER A C 1
ATOM 910 O O . SER A 1 115 ? 19.930 -8.874 -13.089 1.00 92.50 115 SER A O 1
ATOM 912 N N . LYS A 1 116 ? 20.820 -6.865 -13.539 1.00 92.69 116 LYS A N 1
ATOM 913 C CA . LYS A 1 116 ? 20.134 -6.682 -14.833 1.00 92.69 116 LYS A CA 1
ATOM 914 C C . LYS A 1 116 ? 20.273 -7.881 -15.777 1.00 92.69 116 LYS A C 1
ATOM 916 O O . LYS A 1 116 ? 19.282 -8.269 -16.370 1.00 92.69 116 LYS A O 1
ATOM 921 N N . ASP A 1 117 ? 21.457 -8.490 -15.854 1.00 93.00 117 ASP A N 1
ATOM 922 C CA . ASP A 1 117 ? 21.737 -9.598 -16.781 1.00 93.00 117 ASP A CA 1
ATOM 923 C C . ASP A 1 117 ? 21.235 -10.948 -16.237 1.00 93.00 117 ASP A C 1
ATOM 925 O O . ASP A 1 117 ? 21.135 -11.923 -16.972 1.00 93.00 117 ASP A O 1
ATOM 929 N N . ILE A 1 118 ? 20.901 -10.999 -14.942 1.00 93.06 118 ILE A N 1
ATOM 930 C CA . ILE A 1 118 ? 20.250 -12.145 -14.295 1.00 93.06 118 ILE A CA 1
ATOM 931 C C . ILE A 1 118 ? 18.730 -12.033 -14.455 1.00 93.06 118 ILE A C 1
ATOM 933 O O . ILE A 1 118 ? 18.063 -13.025 -14.724 1.00 93.06 118 ILE A O 1
ATOM 937 N N . ILE A 1 119 ? 18.185 -10.826 -14.271 1.00 92.44 119 ILE A N 1
ATOM 938 C CA . ILE A 1 119 ? 16.748 -10.541 -14.392 1.00 92.44 119 ILE A CA 1
ATOM 939 C C . ILE A 1 119 ? 16.317 -10.620 -15.862 1.00 92.44 119 ILE A C 1
ATOM 941 O O . ILE A 1 119 ? 15.284 -11.206 -16.163 1.00 92.44 119 ILE A O 1
ATOM 945 N N . PHE A 1 120 ? 17.126 -10.064 -16.766 1.00 94.00 120 PHE A N 1
ATOM 946 C CA . PHE A 1 120 ? 16.912 -10.076 -18.211 1.00 94.00 120 PHE A CA 1
ATOM 947 C C . PHE A 1 120 ? 18.163 -10.629 -18.910 1.00 94.00 120 PHE A C 1
ATOM 949 O O . PHE A 1 120 ? 19.037 -9.856 -19.316 1.00 94.00 120 PHE A O 1
ATOM 956 N N . PRO A 1 121 ? 18.284 -11.963 -19.036 1.00 92.81 121 PRO A N 1
ATOM 957 C CA . PRO A 1 121 ? 19.367 -12.581 -19.791 1.00 92.81 121 PRO A CA 1
ATOM 958 C C . PRO A 1 121 ? 19.412 -12.085 -21.245 1.00 92.81 121 PRO A C 1
ATOM 960 O O . PRO A 1 121 ? 18.365 -11.730 -21.800 1.00 92.81 121 PRO A O 1
ATOM 963 N N . PRO A 1 122 ? 20.587 -12.091 -21.904 1.00 90.94 122 PRO A N 1
ATOM 964 C CA . PRO A 1 122 ? 20.703 -11.681 -23.301 1.00 90.94 122 PRO A CA 1
ATOM 965 C C . PRO A 1 122 ? 19.692 -12.402 -24.204 1.00 90.94 122 PRO A C 1
ATOM 967 O O . PRO A 1 122 ? 19.592 -13.625 -24.169 1.00 90.94 122 PRO A O 1
ATOM 970 N N . GLY A 1 123 ? 18.950 -11.638 -25.010 1.00 88.00 123 GLY A N 1
ATOM 971 C CA . GLY A 1 123 ? 17.895 -12.166 -25.885 1.00 88.00 123 GLY A CA 1
ATOM 972 C C . GLY A 1 123 ? 16.518 -12.316 -25.227 1.00 88.00 123 GLY A C 1
ATOM 973 O O . GLY A 1 123 ? 15.602 -12.805 -25.878 1.00 88.00 123 GLY A O 1
ATOM 974 N N . THR A 1 124 ? 16.359 -11.892 -23.971 1.00 89.88 124 THR A N 1
ATOM 975 C CA . THR A 1 124 ? 15.054 -11.835 -23.295 1.00 89.88 124 THR A CA 1
ATOM 976 C C . THR A 1 124 ? 14.415 -10.468 -23.501 1.00 89.88 124 THR A C 1
ATOM 978 O O . THR A 1 124 ? 15.081 -9.442 -23.337 1.00 89.88 124 THR A O 1
ATOM 981 N N . ASP A 1 125 ? 13.119 -10.449 -23.802 1.00 89.88 125 ASP A N 1
ATOM 982 C CA . ASP A 1 125 ? 12.358 -9.208 -23.878 1.00 89.88 125 ASP A CA 1
ATOM 983 C C . ASP A 1 125 ? 12.264 -8.536 -22.506 1.00 89.88 125 ASP A C 1
ATOM 985 O O . ASP A 1 125 ? 12.023 -9.166 -21.471 1.00 89.88 125 ASP A O 1
ATOM 989 N N . VAL A 1 126 ? 12.465 -7.221 -22.500 1.00 91.44 126 VAL A N 1
ATOM 990 C CA . VAL A 1 126 ? 12.360 -6.418 -21.286 1.00 91.44 126 VAL A CA 1
ATOM 991 C C . VAL A 1 126 ? 10.890 -6.247 -20.906 1.00 91.44 126 VAL A C 1
ATOM 993 O O . VAL A 1 126 ? 10.070 -5.833 -21.719 1.00 91.44 126 VAL A O 1
ATOM 996 N N . ASN A 1 127 ? 10.565 -6.555 -19.652 1.00 93.75 127 ASN A N 1
ATOM 997 C CA . ASN A 1 127 ? 9.206 -6.508 -19.119 1.00 93.75 127 ASN A CA 1
ATOM 998 C C . ASN A 1 127 ? 9.209 -5.730 -17.801 1.00 93.75 127 ASN A C 1
ATOM 1000 O O . ASN A 1 127 ? 9.964 -6.056 -16.878 1.00 93.75 127 ASN A O 1
ATOM 1004 N N . TRP A 1 128 ? 8.353 -4.714 -17.698 1.00 95.69 128 TRP A N 1
ATOM 1005 C CA . TRP A 1 128 ? 8.254 -3.903 -16.487 1.00 95.69 128 TRP A CA 1
ATOM 1006 C C . TRP A 1 128 ? 7.854 -4.739 -15.265 1.00 95.69 128 TRP A C 1
ATOM 1008 O O . TRP A 1 128 ? 8.411 -4.557 -14.184 1.00 95.69 128 TRP A O 1
ATOM 1018 N N . GLU A 1 129 ? 6.957 -5.710 -15.429 1.00 94.25 129 GLU A N 1
ATOM 1019 C CA . GLU A 1 129 ? 6.482 -6.547 -14.326 1.00 94.25 129 GLU A CA 1
ATOM 1020 C C . GLU A 1 129 ? 7.612 -7.385 -13.703 1.00 94.25 129 GLU A C 1
ATOM 1022 O O . GLU A 1 129 ? 7.711 -7.495 -12.478 1.00 94.25 129 GLU A O 1
ATOM 1027 N N . GLU A 1 130 ? 8.522 -7.928 -14.520 1.00 94.31 130 GLU A N 1
ATOM 1028 C CA . GLU A 1 130 ? 9.670 -8.687 -14.009 1.00 94.31 130 GLU A CA 1
ATOM 1029 C C . GLU A 1 130 ? 10.662 -7.775 -13.275 1.00 94.31 130 GLU A C 1
ATOM 1031 O O . GLU A 1 130 ? 11.200 -8.158 -12.230 1.00 94.31 130 GLU A O 1
ATOM 1036 N N . PHE A 1 131 ? 10.849 -6.537 -13.755 1.00 94.75 131 PHE A N 1
ATOM 1037 C CA . PHE A 1 131 ? 11.617 -5.529 -13.025 1.00 94.75 131 PHE A CA 1
ATOM 1038 C C . PHE A 1 131 ? 10.997 -5.269 -11.648 1.00 94.75 131 PHE A C 1
ATOM 1040 O O . PHE A 1 131 ? 11.707 -5.362 -10.646 1.00 94.75 131 PHE A O 1
ATOM 1047 N N . VAL A 1 132 ? 9.686 -5.007 -11.574 1.00 92.75 132 VAL A N 1
ATOM 1048 C CA . VAL A 1 132 ? 8.968 -4.770 -10.307 1.00 92.75 132 VAL A CA 1
ATOM 1049 C C . VAL A 1 132 ? 9.094 -5.979 -9.380 1.00 92.75 132 VAL A C 1
ATOM 1051 O O . VAL A 1 132 ? 9.371 -5.829 -8.189 1.00 92.75 132 VAL A O 1
ATOM 1054 N N . ARG A 1 133 ? 8.969 -7.199 -9.912 1.00 90.00 133 ARG A N 1
ATOM 1055 C CA . ARG A 1 133 ? 9.130 -8.440 -9.145 1.00 90.00 133 ARG A CA 1
ATOM 1056 C C . ARG A 1 133 ? 10.536 -8.568 -8.563 1.00 90.00 133 ARG A C 1
ATOM 1058 O O . ARG A 1 133 ? 10.691 -8.875 -7.380 1.00 90.00 133 ARG A O 1
ATOM 1065 N N . ALA A 1 134 ? 11.571 -8.329 -9.365 1.00 91.00 134 ALA A N 1
ATOM 1066 C CA . ALA A 1 134 ? 12.958 -8.358 -8.912 1.00 91.00 134 ALA A CA 1
ATOM 1067 C C . ALA A 1 134 ? 13.273 -7.237 -7.907 1.00 91.00 134 ALA A C 1
ATOM 1069 O O . ALA A 1 134 ? 13.913 -7.496 -6.885 1.00 91.00 134 ALA A O 1
ATOM 1070 N N . PHE A 1 135 ? 12.777 -6.026 -8.162 1.00 90.81 135 PHE A N 1
ATOM 1071 C CA . PHE A 1 135 ? 12.894 -4.872 -7.276 1.00 90.81 135 PHE A CA 1
ATOM 1072 C C . PHE A 1 135 ? 12.279 -5.166 -5.908 1.00 90.81 135 PHE A C 1
ATOM 1074 O O . PHE A 1 135 ? 12.952 -5.030 -4.886 1.00 90.81 135 PHE A O 1
ATOM 1081 N N . ASN A 1 136 ? 11.044 -5.673 -5.887 1.00 85.75 136 ASN A N 1
ATOM 1082 C CA . ASN A 1 136 ? 10.354 -6.053 -4.661 1.00 85.75 136 ASN A CA 1
ATOM 1083 C C . ASN A 1 136 ? 11.083 -7.190 -3.938 1.00 85.75 136 ASN A C 1
ATOM 1085 O O . ASN A 1 136 ? 11.283 -7.102 -2.736 1.00 85.75 136 ASN A O 1
ATOM 108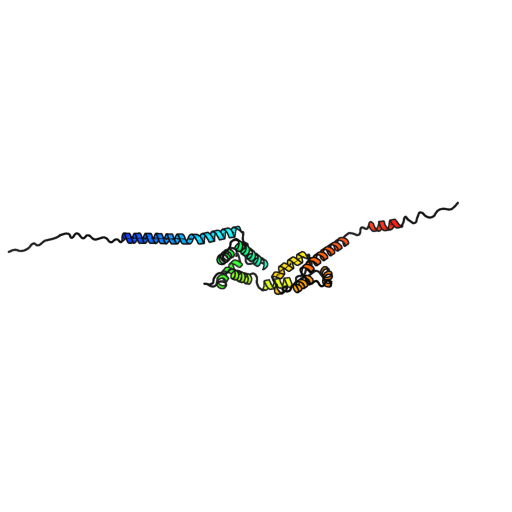9 N N . ARG A 1 137 ? 11.584 -8.220 -4.631 1.00 84.31 137 ARG A N 1
ATOM 1090 C CA . ARG A 1 137 ? 12.393 -9.270 -3.975 1.00 84.31 137 ARG A CA 1
ATOM 1091 C C . ARG A 1 137 ? 13.614 -8.701 -3.239 1.00 84.31 137 ARG A C 1
ATOM 1093 O O . ARG A 1 137 ? 13.94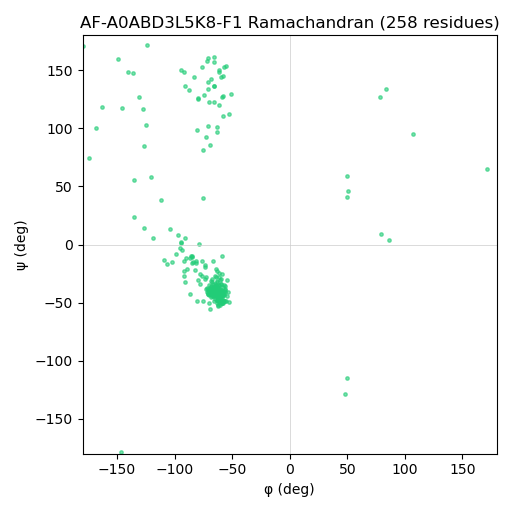6 -9.177 -2.155 1.00 84.31 137 ARG A O 1
ATOM 1100 N N . LYS A 1 138 ? 14.280 -7.686 -3.801 1.00 83.94 138 LYS A N 1
ATOM 1101 C CA . LYS A 1 138 ? 15.480 -7.084 -3.199 1.00 83.94 138 LYS A CA 1
ATOM 1102 C C . LYS A 1 138 ? 15.168 -6.077 -2.094 1.00 83.94 138 LYS A C 1
ATOM 1104 O O . LYS A 1 138 ? 15.817 -6.105 -1.049 1.00 83.94 138 LYS A O 1
ATOM 1109 N N . HIS A 1 139 ? 14.254 -5.153 -2.363 1.00 79.50 139 HIS A N 1
ATOM 1110 C CA . HIS A 1 139 ? 14.015 -3.964 -1.540 1.00 79.50 139 HIS A CA 1
ATOM 1111 C C . HIS A 1 139 ? 12.773 -4.092 -0.650 1.00 79.50 139 HIS A C 1
ATOM 1113 O O . HIS A 1 139 ? 12.638 -3.369 0.331 1.00 79.50 139 HIS A O 1
ATOM 1119 N N . PHE A 1 140 ? 11.921 -5.073 -0.937 1.00 75.31 140 PHE A N 1
ATOM 1120 C CA . PHE A 1 140 ? 10.749 -5.466 -0.164 1.00 75.31 140 PHE A CA 1
ATOM 1121 C C . PHE A 1 140 ? 10.903 -6.940 0.267 1.00 75.31 140 PHE A C 1
ATOM 1123 O O . PHE A 1 140 ? 10.112 -7.813 -0.103 1.00 75.31 140 PHE A O 1
ATOM 1130 N N . SER A 1 141 ? 11.997 -7.225 0.991 1.00 69.44 141 SER A N 1
ATOM 1131 C CA . SER A 1 141 ? 12.399 -8.589 1.367 1.00 69.44 141 SER A CA 1
ATOM 1132 C C . SER A 1 141 ? 11.291 -9.340 2.111 1.00 69.44 141 SER A C 1
ATOM 1134 O O . SER A 1 141 ? 10.458 -8.730 2.783 1.00 69.44 141 SER A O 1
ATOM 1136 N N . ASP A 1 142 ? 11.284 -10.673 2.048 1.00 68.25 142 ASP A N 1
ATOM 1137 C CA . ASP A 1 142 ? 10.257 -11.462 2.743 1.00 68.25 142 ASP A CA 1
ATOM 1138 C C . ASP A 1 142 ? 10.272 -11.203 4.258 1.00 68.25 142 ASP A C 1
ATOM 1140 O O . ASP A 1 142 ? 9.220 -11.019 4.853 1.00 68.25 142 ASP A O 1
ATOM 1144 N N . CYS A 1 143 ? 11.439 -10.958 4.864 1.00 67.50 143 CYS A N 1
ATOM 1145 C CA . CYS A 1 143 ? 11.513 -10.526 6.264 1.00 67.50 143 CYS A CA 1
ATOM 1146 C C . CYS A 1 143 ? 10.841 -9.161 6.527 1.00 67.50 143 CYS A C 1
ATOM 1148 O O . CYS A 1 143 ? 10.367 -8.895 7.629 1.00 67.50 143 CYS A O 1
ATOM 1150 N N . ALA A 1 144 ? 10.834 -8.244 5.556 1.00 73.69 144 ALA A N 1
ATOM 1151 C CA . ALA A 1 144 ? 10.099 -6.984 5.657 1.00 73.69 144 ALA A CA 1
ATOM 1152 C C . ALA A 1 144 ? 8.582 -7.198 5.552 1.00 73.69 144 ALA A C 1
ATOM 1154 O O . ALA A 1 144 ? 7.843 -6.607 6.341 1.00 73.69 144 ALA A O 1
ATOM 1155 N N . LYS A 1 145 ? 8.131 -8.079 4.652 1.00 75.88 145 LYS A N 1
ATOM 1156 C CA . LYS A 1 145 ? 6.728 -8.516 4.589 1.00 75.88 145 LYS A CA 1
ATOM 1157 C C . LYS A 1 145 ? 6.292 -9.163 5.892 1.00 75.88 145 LYS A C 1
ATOM 1159 O O . LYS A 1 145 ? 5.285 -8.755 6.455 1.00 75.88 145 LYS A O 1
ATOM 1164 N N . ASP A 1 146 ? 7.083 -10.097 6.406 1.00 81.88 146 ASP A N 1
ATOM 1165 C CA . ASP A 1 146 ? 6.797 -10.806 7.650 1.00 81.88 146 ASP A CA 1
ATOM 1166 C C . ASP A 1 146 ? 6.702 -9.835 8.824 1.00 81.88 146 ASP A C 1
ATOM 1168 O O . ASP A 1 146 ? 5.794 -9.940 9.645 1.00 81.88 146 ASP A O 1
ATOM 1172 N N . ARG A 1 147 ? 7.581 -8.825 8.881 1.00 84.44 147 ARG A N 1
ATOM 1173 C CA . ARG A 1 147 ? 7.469 -7.748 9.875 1.00 84.44 147 ARG A CA 1
ATOM 1174 C C . ARG A 1 147 ? 6.145 -6.995 9.762 1.00 84.44 147 ARG A C 1
ATOM 1176 O O . ARG A 1 147 ? 5.531 -6.749 10.792 1.00 84.44 147 ARG A O 1
ATOM 1183 N N . LYS A 1 148 ? 5.680 -6.676 8.552 1.00 86.75 148 LYS A N 1
ATOM 1184 C CA . LYS A 1 148 ? 4.392 -5.993 8.333 1.00 86.75 148 LYS A CA 1
ATOM 1185 C C . LYS A 1 148 ? 3.191 -6.872 8.661 1.00 86.75 148 LYS A C 1
ATOM 1187 O O . LYS A 1 148 ? 2.240 -6.402 9.278 1.00 86.75 148 LYS A O 1
ATOM 1192 N N . ILE A 1 149 ? 3.251 -8.156 8.318 1.00 89.69 149 ILE A N 1
ATOM 1193 C CA . ILE A 1 149 ? 2.236 -9.142 8.702 1.00 89.69 149 ILE A CA 1
ATOM 1194 C C . ILE A 1 149 ? 2.183 -9.259 10.230 1.00 89.69 149 ILE A C 1
ATOM 1196 O O . ILE A 1 149 ? 1.099 -9.229 10.805 1.00 89.69 149 ILE A O 1
ATOM 1200 N N . ASN A 1 150 ? 3.333 -9.324 10.903 1.00 91.00 150 ASN A N 1
ATOM 1201 C CA . ASN A 1 150 ? 3.399 -9.359 12.363 1.00 91.00 150 ASN A CA 1
ATOM 1202 C C . ASN A 1 150 ? 2.870 -8.065 12.996 1.00 91.00 150 ASN A C 1
ATOM 1204 O O . ASN A 1 150 ? 2.116 -8.137 13.964 1.00 91.00 150 ASN A O 1
ATOM 1208 N N . GLU A 1 151 ? 3.197 -6.902 12.423 1.00 92.94 151 GLU A N 1
ATOM 1209 C CA . GLU A 1 151 ? 2.642 -5.606 12.832 1.00 92.94 151 GLU A CA 1
ATOM 1210 C C . GLU A 1 151 ? 1.109 -5.622 12.733 1.00 92.94 151 GLU A C 1
ATOM 1212 O O . GLU A 1 151 ? 0.428 -5.227 13.675 1.00 92.94 151 GLU A O 1
ATOM 1217 N N . PHE A 1 152 ? 0.555 -6.175 11.650 1.00 95.06 152 PHE A N 1
ATOM 1218 C CA . PHE A 1 152 ? -0.889 -6.338 11.483 1.00 95.06 152 PHE A CA 1
ATOM 1219 C C . PHE A 1 152 ? -1.512 -7.325 12.483 1.00 95.06 152 PHE A C 1
ATOM 1221 O O . PHE A 1 152 ? -2.609 -7.101 12.989 1.00 95.06 152 PHE A O 1
ATOM 1228 N N . VAL A 1 153 ? -0.836 -8.440 12.772 1.00 93.44 153 VAL A N 1
ATOM 1229 C CA . VAL A 1 153 ? -1.287 -9.451 13.747 1.00 93.44 153 VAL A CA 1
ATOM 1230 C C . VAL A 1 153 ? -1.327 -8.901 15.168 1.00 93.44 153 VAL A C 1
ATOM 1232 O O . VAL A 1 153 ? -2.212 -9.280 15.932 1.00 93.44 153 VAL A O 1
ATOM 1235 N N . GLN A 1 154 ? -0.405 -8.006 15.508 1.00 95.06 154 GLN A N 1
ATOM 1236 C CA . GLN A 1 154 ? -0.288 -7.399 16.834 1.00 95.06 154 GLN A CA 1
ATOM 1237 C C . GLN A 1 154 ? -0.961 -6.020 16.926 1.00 95.06 154 GLN A C 1
ATOM 1239 O O . GLN A 1 154 ? -0.788 -5.317 17.924 1.00 95.06 154 GLN A O 1
ATOM 1244 N N . LEU A 1 155 ? -1.694 -5.608 15.887 1.00 96.94 155 LEU A N 1
ATOM 1245 C CA . LEU A 1 155 ? -2.295 -4.285 15.824 1.00 96.94 155 LEU A CA 1
ATOM 1246 C C . LEU A 1 155 ? -3.448 -4.157 16.829 1.00 96.94 155 LEU A C 1
ATOM 1248 O O . LEU A 1 155 ? -4.451 -4.868 16.761 1.00 96.94 155 LEU A O 1
ATOM 1252 N N . GLU A 1 156 ? -3.331 -3.170 17.710 1.00 96.88 156 GLU A N 1
ATOM 1253 C CA . GLU A 1 156 ? -4.326 -2.812 18.719 1.00 96.88 156 GLU A CA 1
ATOM 1254 C C . GLU A 1 156 ? -4.488 -1.288 18.752 1.00 96.88 156 GLU A C 1
ATOM 1256 O O . GLU A 1 156 ? -3.515 -0.556 18.553 1.00 96.88 156 GLU A O 1
ATOM 1261 N N . GLN A 1 157 ? -5.695 -0.809 19.054 1.00 97.31 157 GLN A N 1
ATOM 1262 C CA . GLN A 1 157 ? -6.031 0.614 19.118 1.00 97.31 157 GLN A CA 1
ATOM 1263 C C . GLN A 1 157 ? -5.171 1.353 20.149 1.00 97.31 157 GLN A C 1
ATOM 1265 O O . GLN A 1 157 ? -4.644 2.426 19.866 1.00 97.31 157 GLN A O 1
ATOM 1270 N N . LYS A 1 158 ? -4.981 0.774 21.343 1.00 94.44 158 LYS A N 1
ATOM 1271 C CA . LYS A 1 158 ? -4.191 1.365 22.440 1.00 94.44 158 LYS A CA 1
ATOM 1272 C C . LYS A 1 158 ? -4.601 2.825 22.714 1.00 94.44 158 LYS A C 1
ATOM 1274 O O . LYS A 1 158 ? -5.712 3.061 23.178 1.00 94.44 158 LYS A O 1
ATOM 1279 N N . GLY A 1 159 ? -3.703 3.783 22.472 1.00 93.12 159 GLY A N 1
ATOM 1280 C CA . GLY A 1 159 ? -3.933 5.220 22.663 1.00 93.12 159 GLY A CA 1
ATOM 1281 C C . GLY A 1 159 ? -4.399 5.969 21.411 1.00 93.12 159 GLY A C 1
ATOM 1282 O O . GLY A 1 159 ? -4.531 7.187 21.472 1.00 93.12 159 GLY A O 1
ATOM 1283 N N . LEU A 1 160 ? -4.603 5.274 20.290 1.00 96.75 160 LEU A N 1
ATOM 1284 C CA . LEU A 1 160 ? -5.119 5.855 19.053 1.00 96.75 160 LEU A CA 1
ATOM 1285 C C . LEU A 1 160 ? -6.630 6.094 19.158 1.00 96.75 160 LEU A C 1
ATOM 1287 O O . LEU A 1 160 ? -7.337 5.363 19.862 1.00 96.75 160 LEU A O 1
ATOM 1291 N N . THR A 1 161 ? -7.128 7.077 18.409 1.00 97.69 161 THR A N 1
ATOM 1292 C CA . THR A 1 161 ? -8.570 7.173 18.136 1.00 97.69 161 THR A CA 1
ATOM 1293 C C . THR A 1 161 ? -9.023 5.991 17.280 1.00 97.69 161 THR A C 1
ATOM 1295 O O . THR A 1 161 ? -8.201 5.334 16.630 1.00 97.69 161 THR A O 1
ATOM 1298 N N . VAL A 1 162 ? -10.325 5.714 17.256 1.00 98.12 162 VAL A N 1
ATOM 1299 C CA . VAL A 1 162 ? -10.902 4.670 16.396 1.00 98.12 162 VAL A CA 1
ATOM 1300 C C . VAL A 1 162 ? -10.543 4.919 14.928 1.00 98.12 162 VAL A C 1
ATOM 1302 O O . VAL A 1 162 ? -10.118 3.985 14.252 1.00 98.12 162 VAL A O 1
ATOM 1305 N N . ASP A 1 163 ? -10.585 6.171 14.467 1.00 98.00 163 ASP A N 1
ATOM 1306 C CA . ASP A 1 163 ? -10.222 6.547 13.090 1.00 98.00 163 ASP A CA 1
ATOM 1307 C C . ASP A 1 163 ? -8.740 6.294 12.781 1.00 98.00 163 ASP A C 1
ATOM 1309 O O . ASP A 1 163 ? -8.380 5.780 11.725 1.00 98.00 163 ASP A O 1
ATOM 1313 N N . GLN A 1 164 ? -7.845 6.629 13.714 1.00 97.75 164 GLN A N 1
ATOM 1314 C CA . GLN A 1 164 ? -6.410 6.381 13.547 1.00 97.75 164 GLN A CA 1
ATOM 1315 C C . GLN A 1 164 ? -6.092 4.884 13.544 1.00 97.75 164 GLN A C 1
ATOM 1317 O O . GLN A 1 164 ? -5.207 4.431 12.813 1.00 97.75 164 GLN A O 1
ATOM 1322 N N . TYR A 1 165 ? -6.800 4.116 14.371 1.00 98.19 165 TYR A N 1
ATOM 1323 C CA . TYR A 1 165 ? -6.694 2.666 14.399 1.00 98.19 165 TYR A CA 1
ATOM 1324 C C . TYR A 1 165 ? -7.215 2.035 13.103 1.00 98.19 165 TYR A C 1
ATOM 1326 O O . TYR A 1 165 ? -6.534 1.176 12.544 1.00 98.19 165 TYR A O 1
ATOM 1334 N N . GLU A 1 166 ? -8.358 2.492 12.585 1.00 97.75 166 GLU A N 1
ATOM 1335 C CA . GLU A 1 166 ? -8.898 2.071 11.288 1.00 97.75 166 GLU A CA 1
ATOM 1336 C C . GLU A 1 166 ? -7.909 2.350 10.161 1.00 97.75 166 GLU A C 1
ATOM 1338 O O . GLU A 1 166 ? -7.554 1.422 9.433 1.00 97.75 166 GLU A O 1
ATOM 1343 N N . ALA A 1 167 ? -7.358 3.563 10.095 1.00 97.25 167 ALA A N 1
ATOM 1344 C CA . ALA A 1 167 ? -6.397 3.921 9.061 1.00 97.25 167 ALA A CA 1
ATOM 1345 C C . ALA A 1 167 ? -5.176 2.983 9.070 1.00 97.25 167 ALA A C 1
ATOM 1347 O O . ALA A 1 167 ? -4.741 2.504 8.018 1.00 97.25 167 ALA A O 1
ATOM 1348 N N . ARG A 1 168 ? -4.653 2.652 10.261 1.00 95.62 168 ARG A N 1
ATOM 1349 C CA . ARG A 1 168 ? -3.555 1.683 10.434 1.00 95.62 168 ARG A CA 1
ATOM 1350 C C . ARG A 1 168 ? -3.962 0.261 10.057 1.00 95.62 168 ARG A C 1
ATOM 1352 O O . ARG A 1 168 ? -3.176 -0.456 9.439 1.00 95.62 168 ARG A O 1
ATOM 1359 N N . PHE A 1 169 ? -5.176 -0.154 10.402 1.00 96.31 169 PHE A N 1
ATOM 1360 C CA . PHE A 1 169 ? -5.711 -1.466 10.047 1.00 96.31 169 PHE A CA 1
ATOM 1361 C C . PHE A 1 169 ? -5.836 -1.616 8.524 1.00 96.31 169 PHE A C 1
ATOM 1363 O O . PHE A 1 169 ? -5.363 -2.596 7.943 1.00 96.31 169 PHE A O 1
ATOM 1370 N N . SER A 1 170 ? -6.407 -0.613 7.861 1.00 94.06 170 SER A N 1
ATOM 1371 C CA . SER A 1 170 ? -6.579 -0.540 6.409 1.00 94.06 170 SER A CA 1
ATOM 1372 C C . SER A 1 170 ? -5.254 -0.395 5.651 1.00 94.06 170 SER A C 1
ATOM 1374 O O . SER A 1 170 ? -5.118 -0.877 4.525 1.00 94.06 170 SER A O 1
ATOM 1376 N N . GLU A 1 171 ? -4.237 0.220 6.253 1.00 91.19 171 GLU A N 1
ATOM 1377 C CA . GLU A 1 171 ? -2.874 0.239 5.719 1.00 91.19 171 GLU A CA 1
ATOM 1378 C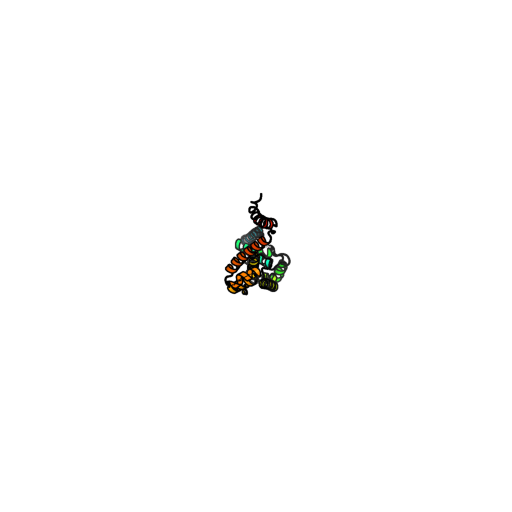 C . GLU A 1 171 ? -2.220 -1.150 5.781 1.00 91.19 171 GLU A C 1
ATOM 1380 O O . GLU A 1 171 ? -1.782 -1.681 4.757 1.00 91.19 171 GLU A O 1
ATOM 1385 N N . LEU A 1 172 ? -2.177 -1.752 6.971 1.00 91.69 172 LEU A N 1
ATOM 1386 C CA . LEU A 1 172 ? -1.430 -2.983 7.232 1.00 91.69 172 LEU A CA 1
ATOM 1387 C C . LEU A 1 172 ? -2.087 -4.234 6.637 1.00 91.69 172 LEU A C 1
ATOM 1389 O O . LEU A 1 172 ? -1.390 -5.167 6.231 1.00 91.69 172 LEU A O 1
ATOM 1393 N N . SER A 1 173 ? -3.413 -4.241 6.513 1.00 91.88 173 SER A N 1
ATOM 1394 C CA . SER A 1 173 ? -4.159 -5.352 5.913 1.00 91.88 173 SER A CA 1
ATOM 1395 C C . SER A 1 173 ? -3.752 -5.655 4.464 1.00 91.88 173 SER A C 1
ATOM 1397 O O . SER A 1 173 ? -3.820 -6.805 4.030 1.00 91.88 173 SER A O 1
ATOM 1399 N N . ARG A 1 174 ? -3.220 -4.662 3.737 1.00 88.38 174 ARG A N 1
ATOM 1400 C CA . ARG A 1 174 ? -2.710 -4.812 2.360 1.00 88.38 174 ARG A CA 1
ATOM 1401 C C . ARG A 1 174 ? -1.550 -5.803 2.260 1.00 88.38 174 ARG A C 1
ATOM 1403 O O . ARG A 1 174 ? -1.317 -6.356 1.189 1.00 88.38 174 ARG A O 1
ATOM 1410 N N . TYR A 1 175 ? -0.819 -6.019 3.353 1.00 84.12 175 TYR A N 1
ATOM 1411 C CA . TYR A 1 175 ? 0.302 -6.958 3.411 1.00 84.12 175 TYR A CA 1
ATOM 1412 C C . TYR A 1 175 ? -0.119 -8.374 3.818 1.00 84.12 175 TYR A C 1
ATOM 1414 O O . TYR A 1 175 ? 0.673 -9.304 3.685 1.00 84.12 175 TYR A O 1
ATOM 1422 N N . ALA A 1 176 ? -1.356 -8.556 4.288 1.00 87.62 176 ALA A N 1
ATOM 1423 C CA . ALA A 1 176 ? -1.856 -9.829 4.790 1.00 87.62 176 ALA A CA 1
ATOM 1424 C C . ALA A 1 176 ? -3.268 -10.161 4.262 1.00 87.62 176 ALA A C 1
ATOM 1426 O O . ALA A 1 176 ? -4.161 -10.436 5.066 1.00 87.62 176 ALA A O 1
ATOM 1427 N N . PRO A 1 177 ? -3.490 -10.192 2.930 1.00 87.25 177 PRO A N 1
ATOM 1428 C CA . PRO A 1 177 ? -4.820 -10.423 2.357 1.00 87.25 177 PRO A CA 1
ATOM 1429 C C . PRO A 1 177 ? -5.442 -11.748 2.819 1.00 87.25 177 PRO A C 1
ATOM 1431 O O . PRO A 1 177 ? -6.631 -11.802 3.098 1.00 87.25 177 PRO A O 1
ATOM 1434 N N . ARG A 1 178 ? -4.624 -12.792 3.020 1.00 86.94 178 ARG A N 1
ATOM 1435 C CA . ARG A 1 178 ? -5.074 -14.100 3.530 1.00 86.94 178 ARG A CA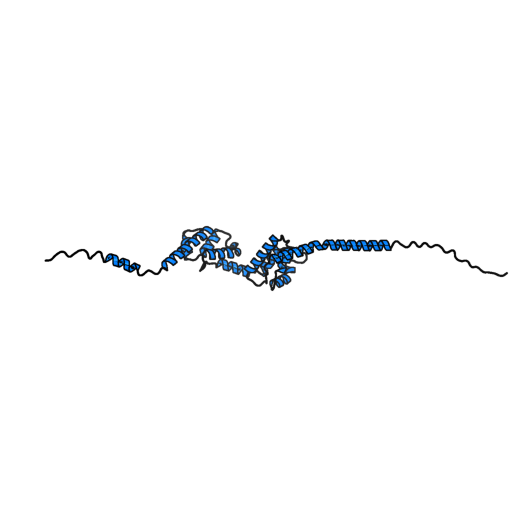 1
ATOM 1436 C C . ARG A 1 178 ? -5.626 -14.065 4.961 1.00 86.94 178 ARG A C 1
ATOM 1438 O O . ARG A 1 178 ? -6.322 -14.987 5.355 1.00 86.94 178 ARG A O 1
ATOM 1445 N N . LEU A 1 179 ? -5.291 -13.048 5.762 1.00 85.56 179 LEU A N 1
ATOM 1446 C CA . LEU A 1 179 ? -5.779 -12.919 7.144 1.00 85.56 179 LEU A CA 1
ATOM 1447 C C . LEU A 1 179 ? -7.129 -12.198 7.245 1.00 85.56 179 LEU A C 1
ATOM 1449 O O . LEU A 1 179 ? -7.712 -12.178 8.325 1.00 85.56 179 LEU A O 1
ATOM 1453 N N . ILE A 1 180 ? -7.588 -11.568 6.162 1.00 88.12 180 ILE A N 1
ATOM 1454 C CA . ILE A 1 180 ? -8.828 -10.775 6.103 1.00 88.12 180 ILE A CA 1
ATOM 1455 C C . ILE A 1 180 ? -9.654 -11.090 4.851 1.00 88.12 180 ILE A C 1
ATOM 1457 O O . ILE A 1 180 ? -10.414 -10.249 4.375 1.00 88.12 180 ILE A O 1
ATOM 1461 N N . GLU A 1 181 ? -9.452 -12.277 4.281 1.00 87.38 181 GLU A N 1
ATOM 1462 C CA . GLU A 1 181 ? -10.166 -12.723 3.086 1.00 87.38 181 GLU A CA 1
ATOM 1463 C C . GLU A 1 181 ? -11.667 -12.858 3.375 1.00 87.38 181 GLU A C 1
ATOM 1465 O O . GLU A 1 181 ? -12.500 -12.346 2.627 1.00 87.38 181 GLU A O 1
ATOM 1470 N N . ASP A 1 182 ? -11.999 -13.456 4.519 1.00 91.62 182 ASP A N 1
ATOM 1471 C CA . ASP A 1 182 ? -13.356 -13.488 5.049 1.00 91.62 182 ASP A CA 1
ATOM 1472 C C . ASP A 1 182 ? -13.694 -12.161 5.751 1.00 91.62 182 ASP A C 1
ATOM 1474 O O . ASP A 1 182 ? -12.988 -11.714 6.663 1.00 91.62 182 ASP A O 1
ATOM 1478 N N . GLN A 1 183 ? -14.797 -11.534 5.330 1.00 89.56 183 GLN A N 1
ATOM 1479 C CA . GLN A 1 183 ? -15.282 -10.288 5.923 1.00 89.56 183 GLN A CA 1
ATOM 1480 C C . GLN A 1 183 ? -15.673 -10.464 7.392 1.00 89.56 183 GLN A C 1
ATOM 1482 O O . GLN A 1 183 ? -15.460 -9.542 8.182 1.00 89.56 183 GLN A O 1
ATOM 1487 N N . GLU A 1 184 ? -16.168 -11.640 7.786 1.00 91.25 184 GLU A N 1
ATOM 1488 C CA . GLU A 1 184 ? -16.498 -11.910 9.185 1.00 91.25 184 GLU A CA 1
ATOM 1489 C C . GLU A 1 184 ? -15.220 -12.004 10.041 1.00 91.25 184 GLU A C 1
ATOM 1491 O O . GLU A 1 184 ? -15.143 -11.421 11.125 1.00 91.25 184 GLU A O 1
ATOM 1496 N N . GLU A 1 185 ? -14.167 -12.662 9.545 1.00 90.75 185 GLU A N 1
ATOM 1497 C CA . GLU A 1 185 ? -12.866 -12.708 10.230 1.00 90.75 185 GLU A CA 1
ATOM 1498 C C . GLU A 1 185 ? -12.187 -11.334 10.283 1.00 90.75 185 GLU A C 1
ATOM 1500 O O . GLU A 1 185 ? -11.606 -10.964 11.310 1.00 90.75 185 GLU A O 1
ATOM 1505 N N . LYS A 1 186 ? -12.320 -10.524 9.224 1.00 94.00 186 LYS A N 1
ATOM 1506 C CA . LYS A 1 186 ? -11.886 -9.120 9.229 1.00 94.00 186 LYS A CA 1
ATOM 1507 C C . LYS A 1 186 ? -12.588 -8.332 10.340 1.00 94.00 186 LYS A C 1
ATOM 1509 O O . LYS A 1 186 ? -11.914 -7.638 11.106 1.00 94.00 186 LYS A O 1
ATOM 1514 N N . ALA A 1 187 ? -13.910 -8.466 10.455 1.00 95.38 187 ALA A N 1
ATOM 1515 C CA . ALA A 1 187 ? -14.724 -7.810 11.477 1.00 95.38 187 ALA A CA 1
ATOM 1516 C C . ALA A 1 187 ? -14.315 -8.242 12.897 1.00 95.38 187 ALA A C 1
ATOM 1518 O O . ALA A 1 187 ? -14.014 -7.397 13.745 1.00 95.38 187 ALA A O 1
ATOM 1519 N N . LYS A 1 188 ? -14.189 -9.555 13.142 1.00 93.88 188 LYS A 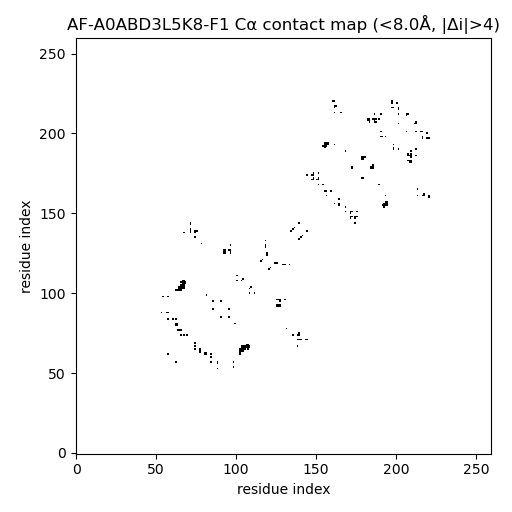N 1
ATOM 1520 C CA . LYS A 1 188 ? -13.718 -10.113 14.425 1.00 93.88 188 LYS A CA 1
ATOM 1521 C C . LYS A 1 188 ? -12.333 -9.601 14.802 1.00 93.88 188 LYS A C 1
ATOM 1523 O O . LYS A 1 188 ? -12.090 -9.263 15.961 1.00 93.88 188 LYS A O 1
ATOM 1528 N N . ARG A 1 189 ? -11.411 -9.546 13.840 1.00 95.00 189 ARG A N 1
ATOM 1529 C CA . ARG A 1 189 ? -10.041 -9.080 14.070 1.00 95.00 189 ARG A CA 1
ATOM 1530 C C . ARG A 1 189 ? -10.001 -7.595 14.418 1.00 95.00 189 ARG A C 1
ATOM 1532 O O . ARG A 1 189 ? -9.306 -7.235 15.366 1.00 95.00 189 ARG A O 1
ATOM 1539 N N . PHE A 1 190 ? -10.760 -6.764 13.704 1.00 96.94 190 PHE A N 1
ATOM 1540 C CA . PHE A 1 190 ? -10.893 -5.343 14.025 1.00 96.94 190 PHE A CA 1
ATOM 1541 C C . PHE A 1 190 ? -11.465 -5.152 15.436 1.00 96.94 190 PHE A C 1
ATOM 1543 O O . PHE A 1 190 ? -10.845 -4.499 16.272 1.00 96.94 190 PHE A O 1
ATOM 1550 N N . LEU A 1 191 ? -12.575 -5.831 15.756 1.00 97.00 191 LEU A N 1
ATOM 1551 C CA . LEU A 1 191 ? -13.190 -5.805 17.088 1.00 97.00 191 LEU A CA 1
ATOM 1552 C C . LEU A 1 191 ? -12.224 -6.244 18.195 1.00 97.00 191 LEU A C 1
ATOM 1554 O O . LEU A 1 191 ? -12.215 -5.664 19.279 1.00 97.00 191 LEU A O 1
ATOM 1558 N N . LYS A 1 192 ? -11.405 -7.269 17.938 1.00 95.88 192 LYS A N 1
ATOM 1559 C CA . LYS A 1 192 ? -10.429 -7.786 18.904 1.00 95.88 192 LYS A CA 1
ATOM 1560 C C . LYS A 1 192 ? -9.350 -6.759 19.249 1.00 95.88 192 LYS A C 1
ATOM 1562 O O . LYS A 1 192 ? -8.915 -6.742 20.398 1.00 95.88 192 LYS A O 1
ATOM 1567 N N . GLY A 1 193 ? -8.923 -5.947 18.283 1.00 96.75 193 GLY A N 1
ATOM 1568 C CA . GLY A 1 193 ? -7.896 -4.930 18.496 1.00 96.75 193 GLY A CA 1
ATOM 1569 C C . GLY A 1 193 ? -8.424 -3.602 19.044 1.00 96.75 193 GLY A C 1
ATOM 1570 O O . GLY A 1 193 ? -7.614 -2.779 19.469 1.00 96.75 193 GLY A O 1
ATOM 1571 N N . LEU A 1 194 ? -9.745 -3.385 19.090 1.00 98.06 194 LEU A N 1
ATOM 1572 C CA . LEU A 1 194 ? -10.335 -2.211 19.742 1.00 98.06 194 LEU A CA 1
ATOM 1573 C C . LEU A 1 194 ? -10.008 -2.160 21.241 1.00 98.06 194 LEU A C 1
ATOM 1575 O O . LEU A 1 194 ? -9.862 -3.182 21.923 1.00 98.06 194 LEU A O 1
ATOM 1579 N N . ARG A 1 195 ? -9.940 -0.938 21.776 1.00 97.44 195 ARG A N 1
ATOM 1580 C CA . ARG A 1 195 ? -9.701 -0.687 23.198 1.00 97.44 195 ARG A CA 1
ATOM 1581 C C . ARG A 1 195 ? -10.801 -1.339 24.042 1.00 97.44 195 ARG A C 1
ATOM 1583 O O . ARG A 1 195 ? -11.959 -1.434 23.643 1.00 97.44 195 ARG A O 1
ATOM 1590 N N . THR A 1 196 ? -10.426 -1.846 25.216 1.00 96.38 196 THR A N 1
ATOM 1591 C CA . THR A 1 196 ? -11.298 -2.712 26.027 1.00 96.38 196 THR A CA 1
ATOM 1592 C C . THR A 1 196 ? -12.601 -2.041 26.476 1.00 96.38 196 THR A C 1
ATOM 1594 O O . THR A 1 196 ? -13.618 -2.721 26.563 1.00 96.38 196 THR A O 1
ATOM 1597 N N . ASP A 1 197 ? -12.588 -0.742 26.758 1.00 95.62 197 ASP A N 1
ATOM 1598 C CA . ASP A 1 197 ? -13.774 0.060 27.090 1.00 95.62 197 ASP A CA 1
ATOM 1599 C C . ASP A 1 197 ? -14.791 0.098 25.938 1.00 95.62 197 ASP A C 1
ATOM 1601 O O . ASP A 1 197 ? -15.971 -0.146 26.171 1.00 95.62 197 ASP A O 1
ATOM 1605 N N . ILE A 1 198 ? -14.327 0.290 24.701 1.00 97.31 198 ILE A N 1
ATOM 1606 C CA . ILE A 1 198 ? -15.166 0.257 23.496 1.00 97.31 198 ILE A CA 1
ATOM 1607 C C . ILE A 1 198 ? -15.637 -1.174 23.217 1.00 97.31 198 ILE A C 1
ATOM 1609 O O . ILE A 1 198 ? -16.828 -1.444 23.069 1.00 97.31 198 ILE A O 1
ATOM 1613 N N . ARG A 1 199 ? -14.702 -2.131 23.209 1.00 96.56 199 ARG A N 1
ATOM 1614 C CA . ARG A 1 199 ? -14.971 -3.542 22.899 1.00 96.56 199 ARG A CA 1
ATOM 1615 C C . ARG A 1 199 ? -16.037 -4.149 23.815 1.00 96.56 199 ARG A C 1
ATOM 1617 O O . ARG A 1 199 ? -16.877 -4.907 23.339 1.00 96.56 199 ARG A O 1
ATOM 1624 N N . LYS A 1 200 ? -16.041 -3.806 25.108 1.00 96.44 200 LYS A N 1
ATOM 1625 C CA . LYS A 1 200 ? -17.051 -4.280 26.072 1.00 96.44 200 LYS A CA 1
ATOM 1626 C C . LYS A 1 200 ? -18.478 -3.862 25.712 1.00 96.44 200 LYS A C 1
ATOM 1628 O O . LYS A 1 200 ? -19.396 -4.611 26.029 1.00 96.44 200 LYS A O 1
ATOM 1633 N N . GLN A 1 201 ? -18.662 -2.717 25.054 1.00 95.94 201 GLN A N 1
ATOM 1634 C CA . GLN A 1 201 ? -19.983 -2.265 24.610 1.00 95.94 201 GLN A CA 1
ATOM 1635 C C . GLN A 1 201 ? -20.438 -2.969 23.325 1.00 95.94 201 GLN A C 1
ATOM 1637 O O . GLN A 1 201 ? -21.629 -3.191 23.131 1.00 95.94 201 GLN A O 1
ATOM 1642 N N . LEU A 1 202 ? -19.495 -3.357 22.461 1.00 96.19 202 LEU A N 1
ATOM 1643 C CA . LEU A 1 202 ? -19.804 -3.930 21.147 1.00 96.19 202 LEU A CA 1
ATOM 1644 C C . LEU A 1 202 ? -19.932 -5.460 21.148 1.00 96.19 202 LEU A C 1
ATOM 1646 O O . LEU A 1 202 ? -20.726 -6.000 20.383 1.00 96.19 202 LEU A O 1
ATOM 1650 N N . VAL A 1 203 ? -19.186 -6.175 21.999 1.00 94.81 203 VAL A N 1
ATOM 1651 C CA . VAL A 1 203 ? -19.205 -7.653 22.053 1.00 94.81 203 VAL A CA 1
ATOM 1652 C C . VAL A 1 203 ? -20.615 -8.242 22.258 1.00 94.81 203 VAL A C 1
ATOM 1654 O O . VAL A 1 203 ? -20.952 -9.176 21.530 1.00 94.81 203 VAL A O 1
ATOM 1657 N N . PRO A 1 204 ? -21.469 -7.724 23.168 1.00 95.69 204 PRO A N 1
ATOM 1658 C CA . PRO A 1 204 ? -22.817 -8.266 23.372 1.00 95.69 204 PRO A CA 1
ATOM 1659 C C . PRO A 1 204 ? -23.737 -8.142 22.152 1.00 95.69 204 PRO A C 1
ATOM 1661 O O . PRO A 1 204 ? -24.691 -8.904 22.029 1.00 95.69 204 PRO A O 1
ATOM 1664 N N . LEU A 1 205 ? -23.451 -7.200 21.248 1.00 93.75 205 LEU A N 1
ATOM 1665 C CA . LEU A 1 205 ? -24.249 -6.960 20.046 1.00 93.75 205 LEU A CA 1
ATOM 1666 C C . LEU A 1 205 ? -23.996 -8.010 18.953 1.00 93.75 205 LEU A C 1
ATOM 1668 O O . LEU A 1 205 ? -24.777 -8.093 18.010 1.00 93.75 205 LEU A O 1
ATOM 1672 N N . ASN A 1 206 ? -22.928 -8.813 19.074 1.00 92.19 206 ASN A N 1
ATOM 1673 C CA . ASN A 1 206 ? -22.582 -9.897 18.146 1.00 92.19 206 ASN A CA 1
ATOM 1674 C C . ASN A 1 206 ? -22.581 -9.465 16.663 1.00 92.19 206 ASN A C 1
ATOM 1676 O O . ASN A 1 206 ? -23.060 -10.180 15.780 1.00 92.19 206 ASN A O 1
ATOM 1680 N N . ILE A 1 207 ? -22.062 -8.265 16.405 1.00 92.75 207 ILE A N 1
ATOM 1681 C CA . ILE A 1 207 ? -22.008 -7.660 15.074 1.00 92.75 207 ILE A CA 1
ATOM 1682 C C . ILE A 1 207 ? -20.972 -8.404 14.233 1.00 92.75 207 ILE A C 1
ATOM 1684 O O . ILE A 1 207 ? -19.858 -8.656 14.694 1.00 92.75 207 ILE A O 1
ATOM 1688 N N . ARG A 1 208 ? -21.342 -8.745 12.998 1.00 92.50 208 ARG A N 1
ATOM 1689 C CA . ARG A 1 208 ? -20.484 -9.481 12.053 1.00 92.50 208 ARG A CA 1
ATOM 1690 C C . ARG A 1 208 ? -19.996 -8.635 10.886 1.00 92.50 208 ARG A C 1
ATOM 1692 O O . ARG A 1 208 ? -19.085 -9.054 10.180 1.00 92.50 208 ARG A O 1
ATOM 1699 N N . ASP A 1 209 ? -20.593 -7.464 10.692 1.00 95.25 209 ASP A N 1
ATOM 1700 C CA . ASP A 1 209 ? -20.199 -6.531 9.649 1.00 95.25 209 ASP A CA 1
ATOM 1701 C C . ASP A 1 209 ? -19.083 -5.598 10.134 1.00 95.25 209 ASP A C 1
ATOM 1703 O O . ASP A 1 209 ? -19.135 -5.033 11.228 1.00 95.25 209 ASP A O 1
ATOM 1707 N N . TYR A 1 210 ? -18.049 -5.445 9.309 1.00 95.56 210 TYR A N 1
ATOM 1708 C CA . TYR A 1 210 ? -16.887 -4.620 9.630 1.00 95.56 210 TYR A CA 1
ATOM 1709 C C . TYR A 1 210 ? -17.234 -3.127 9.728 1.00 95.56 210 TYR A C 1
ATOM 1711 O O . TYR A 1 210 ? -16.763 -2.456 10.649 1.00 95.56 210 TYR A O 1
ATOM 1719 N N . ASN A 1 211 ? -18.052 -2.609 8.806 1.00 96.06 211 ASN A N 1
ATOM 1720 C CA . ASN A 1 211 ? -18.385 -1.186 8.765 1.00 96.06 211 ASN A CA 1
ATOM 1721 C C . ASN A 1 211 ? -19.277 -0.817 9.952 1.00 96.06 211 ASN A C 1
ATOM 1723 O O . ASN A 1 211 ? -19.048 0.191 10.612 1.00 96.06 211 ASN A O 1
ATOM 1727 N N . GLU A 1 212 ? -20.226 -1.685 10.294 1.00 96.75 212 GLU A N 1
ATOM 1728 C CA . GLU A 1 212 ? -21.111 -1.495 11.438 1.00 96.75 212 GLU A CA 1
ATOM 1729 C C . GLU A 1 212 ? -20.345 -1.503 12.778 1.00 96.75 212 GLU A C 1
ATOM 1731 O O . GLU A 1 212 ? -20.652 -0.716 13.678 1.00 96.75 212 GLU A O 1
ATOM 1736 N N . ILE A 1 213 ? -19.311 -2.346 12.924 1.00 97.44 213 ILE A N 1
ATOM 1737 C CA . ILE A 1 213 ? -18.413 -2.299 14.094 1.00 97.44 213 ILE A CA 1
ATOM 1738 C C . ILE A 1 213 ? -17.648 -0.977 14.132 1.00 97.44 213 ILE A C 1
ATOM 1740 O O . ILE A 1 213 ? -17.519 -0.391 15.207 1.00 97.44 213 ILE A O 1
ATOM 1744 N N . TYR A 1 214 ? -17.136 -0.515 12.989 1.00 97.81 214 TYR A N 1
ATOM 1745 C CA . TYR A 1 214 ? -16.390 0.737 12.901 1.00 97.81 214 TYR A CA 1
ATOM 1746 C C . TYR A 1 214 ? -17.252 1.945 13.294 1.00 97.81 214 TYR A C 1
ATOM 1748 O O . TYR A 1 214 ? -16.881 2.675 14.214 1.00 97.81 214 TYR A O 1
ATOM 1756 N N . GLU A 1 215 ? -18.437 2.096 12.700 1.00 97.81 215 GLU A N 1
ATOM 1757 C CA . GLU A 1 215 ? -19.363 3.196 13.004 1.00 97.81 215 GLU A CA 1
ATOM 1758 C C . GLU A 1 215 ? -19.764 3.212 14.485 1.00 97.81 215 GLU A C 1
ATOM 1760 O O . GLU A 1 215 ? -19.719 4.248 15.155 1.00 97.81 215 GLU A O 1
ATOM 1765 N N . ARG A 1 216 ? -20.106 2.047 15.050 1.00 97.62 216 ARG A N 1
ATOM 1766 C CA . ARG A 1 216 ? -20.461 1.970 16.472 1.00 97.62 216 ARG A CA 1
ATOM 1767 C C . ARG A 1 216 ? -19.272 2.218 17.389 1.00 97.62 216 ARG A C 1
ATOM 1769 O O . ARG A 1 216 ? -19.450 2.833 18.437 1.00 97.62 216 ARG A O 1
ATOM 1776 N N . ALA A 1 217 ? -18.070 1.783 17.017 1.00 97.81 217 ALA A N 1
ATOM 1777 C CA . ALA A 1 217 ? -16.865 2.081 17.783 1.00 97.81 217 ALA A CA 1
ATOM 1778 C C . ALA A 1 217 ? -16.609 3.593 17.860 1.00 97.81 217 ALA A C 1
ATOM 1780 O O . ALA A 1 217 ? -16.276 4.087 18.938 1.00 97.81 217 ALA A O 1
ATOM 1781 N N . GLN A 1 218 ? -16.828 4.331 16.764 1.00 98.19 218 GLN A N 1
ATOM 1782 C CA . GLN A 1 218 ? -16.726 5.794 16.756 1.00 98.19 218 GLN A CA 1
ATOM 1783 C C . GLN A 1 218 ? -17.743 6.438 17.709 1.00 98.19 218 GLN A C 1
ATOM 1785 O O . GLN A 1 218 ? -17.373 7.301 18.506 1.00 98.19 218 GLN A O 1
ATOM 1790 N N . LEU A 1 219 ? -19.008 6.000 17.677 1.00 97.50 219 LEU A N 1
ATOM 1791 C CA . LEU A 1 219 ? -20.051 6.518 18.574 1.00 97.50 219 LEU A CA 1
ATOM 1792 C C . LEU A 1 219 ? -19.711 6.273 20.049 1.00 97.50 219 LEU A C 1
ATOM 1794 O O . LEU A 1 219 ? -19.812 7.185 20.869 1.00 97.50 219 LEU A O 1
ATOM 1798 N N . VAL A 1 220 ? -19.258 5.062 20.380 1.00 97.25 220 VAL A N 1
ATOM 1799 C CA . VAL A 1 220 ? -18.852 4.712 21.747 1.00 97.25 220 VAL A CA 1
ATOM 1800 C C . VAL A 1 220 ? -17.638 5.534 22.189 1.00 97.25 220 VAL A C 1
ATOM 1802 O O . VAL A 1 220 ? -17.609 6.020 23.317 1.00 97.25 220 VAL A O 1
ATOM 1805 N N . GLU A 1 221 ? -16.640 5.735 21.322 1.00 97.06 221 GLU A N 1
ATOM 1806 C CA . GLU A 1 221 ? -15.480 6.571 21.654 1.00 97.06 221 GLU A CA 1
ATOM 1807 C C . GLU A 1 221 ? -15.880 8.025 21.939 1.00 97.06 221 GLU A C 1
ATOM 1809 O O . GLU A 1 221 ? -15.393 8.609 22.910 1.00 97.06 221 GLU A O 1
ATOM 1814 N N . GLN A 1 222 ? -16.787 8.597 21.142 1.00 95.50 222 GLN A N 1
ATOM 1815 C CA . GLN A 1 222 ? -17.302 9.948 21.375 1.00 95.50 222 GLN A CA 1
ATOM 1816 C C . GLN A 1 222 ? -18.010 10.066 22.726 1.00 95.50 222 GLN A C 1
ATOM 1818 O O . GLN A 1 222 ? -17.786 11.042 23.444 1.00 95.50 222 GLN A O 1
ATOM 1823 N N . GLU A 1 223 ? -18.825 9.079 23.094 1.00 95.25 223 GLU A N 1
ATOM 1824 C CA . GLU A 1 223 ? -19.558 9.105 24.359 1.00 95.25 223 GLU A CA 1
ATOM 1825 C C . GLU A 1 223 ? -18.625 8.988 25.569 1.00 95.25 223 GLU A C 1
ATOM 1827 O O . GLU A 1 223 ? -18.686 9.804 26.487 1.00 95.25 223 GLU A O 1
ATOM 1832 N N . LEU A 1 224 ? -17.646 8.081 25.515 1.00 92.81 224 LEU A N 1
ATOM 1833 C CA . LEU A 1 224 ? -16.621 7.955 26.557 1.00 92.81 224 LEU A CA 1
ATOM 1834 C C . LEU A 1 224 ? -15.800 9.246 26.731 1.00 92.81 224 LEU A C 1
ATOM 1836 O O . LEU A 1 224 ? -15.373 9.584 27.841 1.00 92.81 224 LEU A O 1
ATOM 1840 N N . LEU A 1 225 ? -15.555 9.986 25.644 1.00 90.94 225 LEU A N 1
ATOM 1841 C CA . LEU A 1 225 ? -14.891 11.290 25.706 1.00 90.94 225 LEU A CA 1
ATOM 1842 C C . LEU A 1 225 ? -15.775 12.358 26.364 1.00 90.94 225 LEU A C 1
ATOM 1844 O O . LEU A 1 225 ? -15.248 13.167 27.138 1.00 90.94 225 LEU A O 1
ATOM 1848 N N . ARG A 1 226 ? -17.091 12.352 26.101 1.00 89.75 226 ARG A N 1
ATOM 1849 C CA . ARG A 1 226 ? -18.057 13.248 26.760 1.00 89.75 226 ARG A CA 1
ATOM 1850 C C . ARG A 1 226 ? -18.106 12.992 28.256 1.00 89.75 226 ARG A C 1
ATOM 1852 O O . ARG A 1 226 ? -17.825 13.922 29.012 1.00 89.75 226 ARG A O 1
ATOM 1859 N N . GLU A 1 227 ? -18.321 11.749 28.678 1.00 88.06 227 GLU A N 1
ATOM 1860 C CA . GLU A 1 227 ? -18.340 11.367 30.096 1.00 88.06 227 GLU A CA 1
ATOM 1861 C C . GLU A 1 227 ? -17.064 11.846 30.804 1.00 88.06 227 GLU A C 1
ATOM 1863 O O . GLU A 1 227 ? -17.102 12.553 31.812 1.00 88.06 227 GLU A O 1
ATOM 1868 N N . ARG A 1 228 ? -15.892 11.566 30.220 1.00 84.44 228 ARG A N 1
ATOM 1869 C CA . ARG A 1 228 ? -14.600 11.976 30.788 1.00 84.44 228 ARG A CA 1
ATOM 1870 C C . ARG A 1 228 ? -14.437 13.495 30.909 1.00 84.44 228 ARG A C 1
ATOM 1872 O O . ARG A 1 228 ? -13.663 13.951 31.753 1.00 84.44 228 ARG A O 1
ATOM 1879 N N . SER A 1 229 ? -15.103 14.274 30.061 1.00 79.75 229 SER A N 1
ATOM 1880 C CA . SER A 1 229 ? -15.109 15.738 30.137 1.00 79.75 229 SER A CA 1
ATOM 1881 C C . SER A 1 229 ? -16.041 16.260 31.236 1.00 79.75 229 SER A C 1
ATOM 1883 O O . SER A 1 229 ? -15.706 17.233 31.911 1.00 79.75 229 SER A O 1
ATOM 1885 N N . GLU A 1 230 ? -17.158 15.577 31.482 1.00 78.31 230 GLU A N 1
ATOM 1886 C CA . GLU A 1 230 ? -18.116 15.919 32.533 1.00 78.31 230 GLU A CA 1
ATOM 1887 C C . GLU A 1 230 ? -17.558 15.630 33.926 1.00 78.31 230 GLU A C 1
ATOM 1889 O O . GLU A 1 230 ? -17.619 16.497 34.795 1.00 78.31 230 GLU A O 1
ATOM 1894 N N . PHE A 1 231 ? -16.884 14.490 34.106 1.00 67.31 231 PHE A N 1
ATOM 1895 C CA . PHE A 1 231 ? -16.190 14.141 35.354 1.00 67.31 231 PHE A CA 1
ATOM 1896 C C . PHE A 1 231 ? -14.979 15.036 35.678 1.00 67.31 231 PHE A C 1
ATOM 1898 O O . PHE A 1 231 ? -14.470 15.002 36.796 1.00 67.31 231 PHE A O 1
ATOM 1905 N N . LYS A 1 232 ? -14.490 15.832 34.716 1.00 63.59 232 LYS A N 1
ATOM 1906 C CA . LYS A 1 232 ? -13.396 16.799 34.919 1.00 63.59 232 LYS A CA 1
ATOM 1907 C C . LYS A 1 232 ? -13.877 18.208 35.256 1.00 63.59 232 LYS A C 1
ATOM 1909 O O . LYS A 1 232 ? -13.036 19.068 35.528 1.00 63.59 232 LYS A O 1
ATOM 1914 N N . LYS A 1 233 ? -15.188 18.471 35.247 1.00 61.62 233 LYS A N 1
ATOM 1915 C CA . LYS A 1 233 ? -15.712 19.734 35.773 1.00 61.62 233 LYS A CA 1
ATOM 1916 C C . LYS A 1 233 ? -15.433 19.751 37.283 1.00 61.62 233 LYS A C 1
ATOM 1918 O O . LYS A 1 233 ? -15.849 18.816 37.967 1.00 61.62 233 LYS A O 1
ATOM 1923 N N . PRO A 1 234 ? -14.712 20.752 37.822 1.00 57.81 234 PRO A N 1
ATOM 1924 C CA . PRO A 1 234 ? -14.555 20.859 39.264 1.00 57.81 234 PRO A CA 1
ATOM 1925 C C . PRO A 1 234 ? -15.952 20.958 39.875 1.00 57.81 234 PRO A C 1
ATOM 1927 O O . PRO A 1 234 ? -16.752 21.789 39.441 1.00 57.81 234 PRO A O 1
ATOM 1930 N N . LEU A 1 235 ? -16.253 20.098 40.853 1.00 58.56 235 LEU A N 1
ATOM 1931 C CA . LEU A 1 235 ? -17.445 20.251 41.682 1.00 58.56 235 LEU A CA 1
ATOM 1932 C C . LEU A 1 235 ? -17.420 21.678 42.233 1.00 58.56 235 LEU A C 1
ATOM 1934 O O . LEU A 1 235 ? -16.517 22.049 42.986 1.00 58.56 235 LEU A O 1
ATOM 1938 N N . ASN A 1 236 ? -18.364 22.506 41.793 1.00 55.78 236 ASN A N 1
ATOM 1939 C CA . ASN A 1 236 ? -18.444 23.886 42.231 1.00 55.78 236 ASN A CA 1
ATOM 1940 C C . ASN A 1 236 ? -18.903 23.874 43.695 1.00 55.78 236 ASN A C 1
ATOM 1942 O O . ASN A 1 236 ? -20.079 23.673 43.985 1.00 55.78 236 ASN A O 1
ATOM 1946 N N . PHE A 1 237 ? -17.970 24.062 44.632 1.00 55.75 237 PHE A N 1
ATOM 1947 C CA . PHE A 1 237 ? -18.214 24.030 46.084 1.00 55.75 237 PHE A CA 1
ATOM 1948 C C . PHE A 1 237 ? -19.254 25.076 46.553 1.00 55.75 237 PHE A C 1
ATOM 1950 O O . PHE A 1 237 ? -19.717 25.046 47.692 1.00 55.75 237 PHE A O 1
ATOM 1957 N N . ASN A 1 238 ? -19.645 26.001 45.672 1.00 57.34 238 ASN A N 1
ATOM 1958 C CA . ASN A 1 238 ? -20.677 27.002 45.923 1.00 57.34 238 ASN A CA 1
ATOM 1959 C C . ASN A 1 238 ? -22.116 26.513 45.660 1.00 57.34 238 ASN A C 1
ATOM 1961 O O . ASN A 1 238 ? -23.036 27.150 46.166 1.00 57.34 238 ASN A O 1
ATOM 1965 N N . ASP A 1 239 ? -22.331 25.397 44.948 1.00 55.81 239 ASP A N 1
ATOM 1966 C CA . ASP A 1 239 ? -23.683 24.832 44.751 1.00 55.81 239 ASP A CA 1
ATOM 1967 C C . ASP A 1 239 ? -24.152 23.971 45.936 1.00 55.81 239 ASP A C 1
ATOM 1969 O O . ASP A 1 239 ? -25.352 23.841 46.163 1.00 55.81 239 ASP A O 1
ATOM 1973 N N . VAL A 1 240 ? -23.231 23.448 46.756 1.00 54.03 240 VAL A N 1
ATOM 1974 C CA . VAL A 1 240 ? -23.581 22.667 47.962 1.00 54.03 240 VAL A CA 1
ATOM 1975 C C . VAL A 1 240 ? -24.132 23.572 49.073 1.00 54.03 240 VAL A C 1
ATOM 1977 O O . VAL A 1 240 ? -25.113 23.224 49.721 1.00 54.03 240 VAL A O 1
ATOM 1980 N N . ARG A 1 241 ? -23.579 24.782 49.247 1.00 48.06 241 ARG A N 1
ATOM 1981 C CA . ARG A 1 241 ? -24.035 25.724 50.290 1.00 48.06 241 ARG A CA 1
ATOM 1982 C C . ARG A 1 241 ? -25.392 26.374 50.003 1.00 48.06 241 ARG A C 1
ATOM 1984 O O . ARG A 1 241 ? -26.118 26.681 50.941 1.00 48.06 241 ARG A O 1
ATOM 1991 N N . LYS A 1 242 ? -25.779 26.532 48.732 1.00 50.31 242 LYS A N 1
ATOM 1992 C CA . LYS A 1 242 ? -27.109 27.067 48.378 1.00 50.31 242 LYS A CA 1
ATOM 1993 C C . LYS A 1 242 ? -28.254 26.071 48.606 1.00 50.31 242 LYS A C 1
ATOM 1995 O O . LYS A 1 242 ? -29.404 26.492 48.716 1.00 50.31 242 LYS A O 1
ATOM 2000 N N . GLY A 1 243 ? -27.953 24.774 48.705 1.00 48.59 243 GLY A N 1
ATOM 2001 C CA . GLY A 1 243 ? -28.933 23.743 49.063 1.00 48.59 243 GLY A CA 1
ATOM 2002 C C . GLY A 1 243 ? -29.251 23.678 50.561 1.00 48.59 243 GLY A C 1
ATOM 2003 O O . GLY A 1 243 ? -30.346 23.268 50.925 1.00 48.59 243 GLY A O 1
ATOM 2004 N N . GLU A 1 244 ? -28.335 24.120 51.431 1.00 43.59 244 GLU A N 1
ATOM 2005 C CA . GLU A 1 244 ? -28.532 24.097 52.891 1.00 43.59 244 GLU A CA 1
ATOM 2006 C C . GLU A 1 244 ? -29.148 25.399 53.436 1.00 43.59 244 GLU A C 1
ATOM 2008 O O . GLU A 1 244 ? -29.893 25.360 54.414 1.00 43.59 244 GLU A O 1
ATOM 2013 N N . GLU A 1 245 ? -28.947 26.545 52.774 1.00 42.59 245 GLU A N 1
ATOM 2014 C CA . GLU A 1 245 ? -29.570 27.819 53.182 1.00 42.59 245 GLU A CA 1
ATOM 2015 C C . GLU A 1 245 ? -31.075 27.911 52.870 1.00 42.59 245 GLU A C 1
ATOM 2017 O O . GLU A 1 245 ? -31.775 28.724 53.469 1.00 42.59 245 GLU A O 1
ATOM 2022 N N . THR A 1 246 ? -31.614 27.073 51.979 1.00 45.00 246 THR A N 1
ATOM 2023 C CA . THR A 1 246 ? -33.049 27.105 51.622 1.00 45.00 246 THR A CA 1
ATOM 2024 C C . THR A 1 246 ? -33.945 26.283 52.551 1.00 45.00 246 THR A C 1
ATOM 2026 O O . THR A 1 246 ? -35.161 26.444 52.506 1.00 45.00 246 THR A O 1
ATOM 2029 N N . LEU A 1 247 ? -33.374 25.463 53.443 1.00 43.81 247 LEU A N 1
ATOM 2030 C CA . LEU A 1 247 ? -34.129 24.712 54.458 1.00 43.81 247 LEU A CA 1
ATOM 2031 C C . LEU A 1 247 ? -34.119 25.372 55.846 1.00 43.81 247 LEU A C 1
ATOM 2033 O O . LEU A 1 247 ? -34.855 24.934 56.729 1.00 43.81 247 LEU A O 1
ATOM 2037 N N . PHE A 1 248 ? -33.323 26.427 56.050 1.00 40.12 248 PHE A N 1
ATOM 2038 C CA . PHE A 1 248 ? -33.191 27.077 57.358 1.00 40.12 248 PHE A CA 1
ATOM 2039 C C . PHE A 1 248 ? -34.175 28.243 57.575 1.00 40.12 248 PHE A C 1
ATOM 2041 O O . PHE A 1 248 ? -34.534 28.529 58.711 1.00 40.12 248 PHE A O 1
ATOM 2048 N N . TRP A 1 249 ? -34.698 28.863 56.510 1.00 42.31 249 TRP A N 1
ATOM 2049 C CA . TRP A 1 249 ? -35.615 30.013 56.625 1.00 42.31 249 TRP A CA 1
ATOM 2050 C C . TRP A 1 249 ? -37.111 29.664 56.681 1.00 42.31 249 TRP A C 1
ATOM 2052 O O . TRP A 1 249 ? -37.938 30.565 56.714 1.00 42.31 249 TRP A O 1
ATOM 2062 N N . SER A 1 250 ? -37.498 28.385 56.732 1.00 49.22 250 SER A N 1
ATOM 2063 C CA . SER A 1 250 ? -38.921 27.991 56.825 1.00 49.22 250 SER A CA 1
ATOM 2064 C C . SER A 1 250 ? -39.365 27.524 58.216 1.00 49.22 250 SER A C 1
ATOM 2066 O O . SER A 1 250 ? -40.438 26.939 58.339 1.00 49.22 250 SER A O 1
ATOM 2068 N N . ARG A 1 251 ? -38.570 27.760 59.272 1.00 44.53 251 ARG A N 1
ATOM 2069 C CA . ARG A 1 251 ? -38.907 27.329 60.644 1.00 44.53 251 ARG A CA 1
ATOM 2070 C C . ARG A 1 251 ? -38.871 28.436 61.706 1.00 44.53 251 ARG A C 1
ATOM 2072 O O . ARG A 1 251 ? -38.896 28.111 62.886 1.00 44.53 251 ARG A O 1
ATOM 2079 N N . SER A 1 252 ? -38.828 29.712 61.316 1.00 49.59 252 SER A N 1
ATOM 2080 C CA . SER A 1 252 ? -38.768 30.835 62.273 1.00 49.59 252 SER A CA 1
ATOM 2081 C C . SER A 1 252 ? -39.942 31.821 62.224 1.00 49.59 252 SER A C 1
ATOM 2083 O O . SER A 1 252 ? -39.919 32.772 62.990 1.00 49.59 252 SER A O 1
ATOM 2085 N N . ASP A 1 253 ? -40.990 31.563 61.432 1.00 48.12 253 ASP A N 1
ATOM 2086 C CA . ASP A 1 253 ? -42.202 32.407 61.398 1.00 48.12 253 ASP A CA 1
ATOM 2087 C C . ASP A 1 253 ? -43.442 31.696 61.969 1.00 48.12 253 ASP A C 1
ATOM 2089 O O . ASP A 1 253 ? -44.545 31.829 61.444 1.00 48.12 253 ASP A O 1
ATOM 2093 N N . LEU A 1 254 ? -43.278 30.908 63.032 1.00 49.84 254 LEU A N 1
ATOM 2094 C CA . LEU A 1 254 ? -44.388 30.379 63.827 1.00 49.84 254 LEU A CA 1
ATOM 2095 C C . LEU A 1 254 ? -43.937 30.294 65.288 1.00 49.84 254 LEU A C 1
ATOM 2097 O O . LEU A 1 254 ? -43.021 29.535 65.585 1.00 49.84 254 LEU A O 1
ATOM 2101 N N . GLU A 1 255 ? -44.631 31.060 66.134 1.00 43.81 255 GLU A N 1
ATOM 2102 C CA . GLU A 1 255 ? -44.612 31.122 67.610 1.00 43.81 255 GLU A CA 1
ATOM 2103 C C . GLU A 1 255 ? -43.938 32.370 68.200 1.00 43.81 255 GLU A C 1
ATOM 2105 O O . GLU A 1 255 ? -42.724 32.427 68.365 1.00 43.81 255 GLU A O 1
ATOM 2110 N N . CYS A 1 256 ? -44.778 33.368 68.508 1.00 36.72 256 CYS A N 1
ATOM 2111 C CA . CYS A 1 256 ? -44.788 34.137 69.762 1.00 36.72 256 CYS A CA 1
ATOM 2112 C C . CYS A 1 256 ? -46.010 35.084 69.750 1.00 36.72 256 CYS A C 1
ATOM 2114 O O . CYS A 1 256 ? -45.889 36.285 69.513 1.00 36.72 256 CYS A O 1
ATOM 2116 N N . GLU A 1 257 ? -47.198 34.509 69.960 1.00 41.09 257 GLU A N 1
ATOM 2117 C CA . GLU A 1 257 ? -48.286 35.169 70.697 1.00 41.09 257 GLU A CA 1
ATOM 2118 C C . GLU A 1 257 ? -48.195 34.713 72.170 1.00 41.09 257 GLU A C 1
ATOM 2120 O O . GLU A 1 257 ? -47.780 33.580 72.409 1.00 41.09 257 GLU A O 1
ATOM 2125 N N . GLU A 1 258 ? -48.625 35.588 73.095 1.00 38.34 258 GLU A N 1
ATOM 2126 C CA . GLU A 1 258 ? -48.764 35.418 74.568 1.00 38.34 258 GLU A CA 1
ATOM 2127 C C . GLU A 1 258 ? -47.435 35.535 75.354 1.00 38.34 258 GLU A C 1
ATOM 2129 O O . GLU A 1 258 ? -46.442 34.915 74.999 1.00 38.34 258 GLU A O 1
ATOM 2134 N N . GLU A 1 259 ? -47.244 36.355 76.394 1.00 39.84 259 GLU A N 1
ATOM 2135 C CA . GLU A 1 259 ? -48.078 36.982 77.442 1.00 39.84 259 GLU A CA 1
ATOM 2136 C C . GLU A 1 259 ? -47.576 38.445 77.659 1.00 39.84 259 GLU A C 1
ATOM 2138 O O . GLU A 1 259 ? -46.412 38.736 77.381 1.00 39.84 259 GLU A O 1
ATOM 2143 N N . GLU A 1 260 ? -48.373 39.456 78.026 1.00 38.91 260 GLU A N 1
ATOM 2144 C CA . GLU A 1 260 ? -49.069 39.666 79.314 1.00 38.91 260 GLU A CA 1
ATOM 2145 C C . GLU A 1 260 ? -50.215 40.695 79.171 1.00 38.91 260 GLU A C 1
ATOM 2147 O O . GLU A 1 260 ? -50.030 41.704 78.443 1.00 38.91 260 GLU A O 1
#

Organism: Eucalyptus globulus (NCBI:txid34317)

InterPro domains:
  IPR005162 Retrotransposon-derived protein PEG10, N-terminal capsid-like domain [PF03732] (99-196)

Nearest PDB structures (foldseek):
  6s7x-assembly1_B  TM=4.388E-01  e=9.482E-04  Drosophila melanogaster
  6r24-assembly1_A  TM=6.208E-01  e=2.400E-02  Saccharomyces cerevisiae S288C
  6sid-assembly1_A-2  TM=7.983E-01  e=3.118E-01  Drosophila melanogaster
  8gdv-assembly1_F  TM=4.650E-01  e=4.242E-01  Human immunodeficiency virus 1

Solvent-accessible surface area (backbone atoms only — not comparable to full-atom values): 15542 Å² total; per-residue (Å²): 140,85,83,91,84,88,78,85,88,78,85,79,75,84,76,79,77,77,76,72,76,58,64,63,56,51,51,51,50,51,51,52,50,51,52,49,52,51,55,55,64,68,68,56,59,61,64,56,52,51,54,51,53,50,52,53,56,50,57,74,68,61,70,73,71,42,44,66,78,72,55,54,63,55,53,48,52,44,52,56,53,51,52,56,50,38,65,74,68,69,53,53,42,60,53,47,50,56,56,50,56,73,31,36,32,67,56,34,37,53,50,48,70,75,38,45,60,73,79,44,38,93,94,52,81,69,49,48,67,60,51,51,52,53,48,38,59,70,58,44,29,70,72,55,49,51,50,41,35,48,50,49,74,69,50,56,25,76,92,48,52,64,67,60,33,46,53,50,48,66,57,34,43,75,68,34,54,87,72,45,69,50,58,51,54,35,20,53,52,53,53,66,22,40,41,68,80,50,33,66,69,49,58,86,68,68,74,53,50,46,65,63,51,50,57,50,44,47,54,46,51,53,49,56,52,49,54,59,53,60,75,64,53,76,81,61,76,69,62,62,56,62,65,58,61,70,70,63,75,81,73,77,92,74,90,86,80,88,86,135

Sequence (260 aa):
MVRAGSAHPSRAEASTARAEPRMEVILQALANIGNLMERQAQQQPGAERHTQGLVEQFLKLKPLKFNGIGSPEEAKQWIDGMERIFRLLDCTDAEKIVLAKYQLEGNAKFWWRASKDIIFPPGTDVNWEEFVRAFNRKHFSDCAKDRKINEFVQLEQKGLTVDQYEARFSELSRYAPRLIEDQEEKAKRFLKGLRTDIRKQLVPLNIRDYNEIYERAQLVEQELLRERSEFKKPLNFNDVRKGEETLFWSRSDLECEEEE

Mean predicted aligned error: 16.88 Å

Secondary structure (DSSP, 8-state):
--------------------SHHHHHHHHHHHHHHHHHHHHHHSHHHHHHHHHHHHHHHHT-PPPB-S-S-HHHHHHHHHHHHHHHHHTT--HHHHHHHHHHHB-HHHHHHHHHHHHHHS-TTPPP-HHHHHHHHHHHHS-HHHHHHHHHHHHT---TTS-HHHHHHHHHHHGGG-GGGSSSHHHHHHHHHHHS-HHHHHHHGGGT---HHHHHHHHHHHHHHHHHHHHHTTS---HHHHHHHHTTTTTTSSSS------

Radius of gyration: 46.03 Å; Cα contacts (8 Å, |Δi|>4): 157; chains: 1; bounding box: 126×54×189 Å

Foldseek 3Di:
DDDDDDDDDDDDDPPPPPDDPVVVVVVVVVVVVVVVVVVVVVVPPPVVVVLVVLLVQLVVLVQAADQLDDALVVLVVNVVSLVVSCVVSVDDLVSSVVNNLVRYHHPRVVVCVVCVCVLAPPPRDRGNVSVSVVSCVRSVPVVSLVVLVVCLQPQACVVHQLVRSVVSNVVSCVSPVVQPVDQQSSLVSSLVRYDPQLSVVCVVVVDRGNVVSSVSSNVSSVVVVVVVVVVPPPPPPVVVVVVVVVVPPPPPPDDDDDDD

pLDDT: mean 79.71, std 19.72, range [31.73, 98.19]